Protein AF-A0A6H1ZIW4-F1 (afdb_monomer_lite)

Organism: NCBI:txid1070528

Radius of gyration: 30.33 Å; chains: 1; bounding box: 83×30×106 Å

Secondary structure (DSSP, 8-state):
----------SHHHHHHHHHHHHHHHHHHHHHHHHHHHHHHHHHHHHHHHHHHHSTT--HHHHHHHHHHHHHHHHHTT--HHHHHHHHHHHHHHHHHHHHHHHHHHHHHHHHHHHHHHHHHHHHHHTTTTS-HHHHHHHHHHHHHHHHHHS-GGGGTTS-GGGHHHHHHHHHHT-TT--HHHHHHHHHHTHHHHHHHHHHHHH---S-HHHHSSPPP--

Foldseek 3Di:
DDPPPDPDPPPPVVVVVVVVVVVVVVVVVLVVVLVVLLVVLLVCLVVVLVCVVVHVDDFPVRSVVSNVVSVVVSVVSVNDCVSCVVSVVVNLVSLLLLLCVVLLVLLLVLLVVLLVVLVVVLCVVQDPVGPDPPVSVVSVVVSVVLNVLSPDPCVCVPPQQLCSLVVSLVSLVPRPPDDPVSSVVSCVVCVVSSVQSNCCSPPNDRPCCCVSRPDDPDD

Structure (mmCIF, N/CA/C/O backbone):
data_AF-A0A6H1ZIW4-F1
#
_entry.id   AF-A0A6H1ZIW4-F1
#
loop_
_atom_site.group_PDB
_atom_site.id
_atom_site.type_symbol
_atom_site.label_atom_id
_atom_site.label_alt_id
_atom_site.label_comp_id
_atom_site.label_asym_id
_atom_site.label_entity_id
_atom_site.label_seq_id
_atom_site.pdbx_PDB_ins_code
_atom_site.Cartn_x
_atom_site.Cartn_y
_atom_site.Cartn_z
_atom_site.occupancy
_atom_site.B_iso_or_equiv
_atom_site.auth_seq_id
_atom_site.auth_comp_id
_atom_site.auth_asym_id
_atom_site.auth_atom_id
_atom_site.pdbx_PDB_model_num
ATOM 1 N N . MET A 1 1 ? -47.497 10.291 77.835 1.00 40.03 1 MET A N 1
ATOM 2 C CA . MET A 1 1 ? -47.216 10.286 76.382 1.00 40.03 1 MET A CA 1
ATOM 3 C C . MET A 1 1 ? -45.715 10.140 76.192 1.00 40.03 1 MET A C 1
ATOM 5 O O . MET A 1 1 ? -44.984 11.066 76.505 1.00 40.03 1 MET A O 1
ATOM 9 N N . GLN A 1 2 ? -45.254 8.948 75.812 1.00 41.59 2 GLN A N 1
ATOM 10 C CA . GLN A 1 2 ? -43.831 8.628 75.671 1.00 41.59 2 GLN A CA 1
ATOM 11 C C . GLN A 1 2 ? -43.354 8.891 74.235 1.00 41.59 2 GLN A C 1
ATOM 13 O O . GLN A 1 2 ? -43.975 8.452 73.268 1.00 41.59 2 GLN A O 1
ATOM 18 N N . LEU A 1 3 ? -42.237 9.611 74.133 1.00 47.53 3 LEU A N 1
ATOM 19 C CA . LEU A 1 3 ? -41.465 9.930 72.931 1.00 47.53 3 LEU A CA 1
ATOM 20 C C . LEU A 1 3 ? -40.807 8.668 72.330 1.00 47.53 3 LEU A C 1
ATOM 22 O O . LEU A 1 3 ? -39.606 8.467 72.462 1.00 47.53 3 LEU A O 1
ATOM 26 N N . SER A 1 4 ? -41.574 7.801 71.661 1.00 51.97 4 SER A N 1
ATOM 27 C CA . SER A 1 4 ? -41.057 6.558 71.051 1.00 51.97 4 SER A CA 1
ATOM 28 C C . SER A 1 4 ? -40.713 6.653 69.555 1.00 51.97 4 SER A C 1
ATOM 30 O O . SER A 1 4 ? -4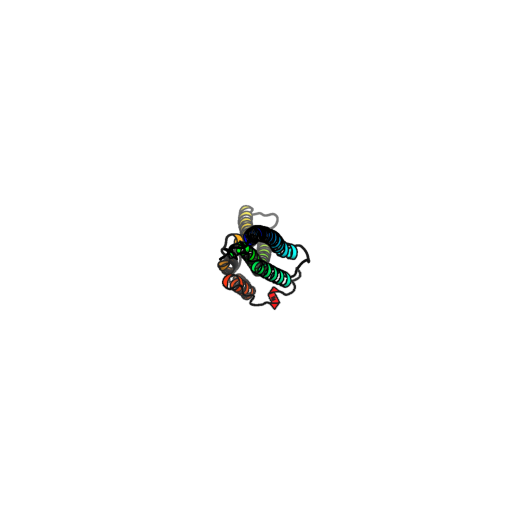0.557 5.627 68.896 1.00 51.97 4 SER A O 1
ATOM 32 N N . ARG A 1 5 ? -40.584 7.855 68.975 1.00 52.72 5 ARG A N 1
ATOM 33 C CA . ARG A 1 5 ? -40.555 8.018 67.505 1.00 52.72 5 ARG A CA 1
ATOM 34 C C . ARG A 1 5 ? -39.216 8.285 66.819 1.00 52.72 5 ARG A C 1
ATOM 36 O O . ARG A 1 5 ? -39.225 8.528 65.622 1.00 52.72 5 ARG A O 1
ATOM 43 N N . PHE A 1 6 ? -38.072 8.139 67.479 1.00 52.66 6 PHE A N 1
ATOM 44 C CA . PHE A 1 6 ? -36.787 8.209 66.768 1.00 52.66 6 PHE A CA 1
ATOM 45 C C . PHE A 1 6 ? -35.847 7.065 67.151 1.00 52.66 6 PHE A C 1
ATOM 47 O O . PHE A 1 6 ? -34.817 7.258 67.789 1.00 52.66 6 PHE A O 1
ATOM 54 N N . LYS A 1 7 ? -36.172 5.853 66.682 1.00 52.16 7 LYS A N 1
ATOM 55 C CA . LYS A 1 7 ? -35.133 4.865 66.366 1.00 52.16 7 LYS A CA 1
ATOM 56 C C . LYS A 1 7 ? -34.415 5.374 65.114 1.00 52.16 7 LYS A C 1
ATOM 58 O O . LYS A 1 7 ? -34.876 5.179 63.997 1.00 52.16 7 LYS A O 1
ATOM 63 N N . HIS A 1 8 ? -33.336 6.118 65.337 1.00 50.69 8 HIS A N 1
ATOM 64 C CA . HIS A 1 8 ? -32.404 6.538 64.299 1.00 50.69 8 HIS A CA 1
ATOM 65 C C . HIS A 1 8 ? -31.937 5.314 63.505 1.00 50.69 8 HIS A C 1
ATOM 67 O O . HIS A 1 8 ? -31.421 4.352 64.080 1.00 50.69 8 HIS A O 1
ATOM 73 N N . ILE A 1 9 ? -32.105 5.373 62.188 1.00 54.38 9 ILE A N 1
ATOM 74 C CA . ILE A 1 9 ? -31.539 4.427 61.235 1.00 54.38 9 ILE A CA 1
ATOM 75 C C . ILE A 1 9 ? -30.018 4.657 61.229 1.00 54.38 9 ILE A C 1
ATOM 77 O O . ILE A 1 9 ? -29.495 5.434 60.443 1.00 54.38 9 ILE A O 1
ATOM 81 N N . LYS A 1 10 ? -29.3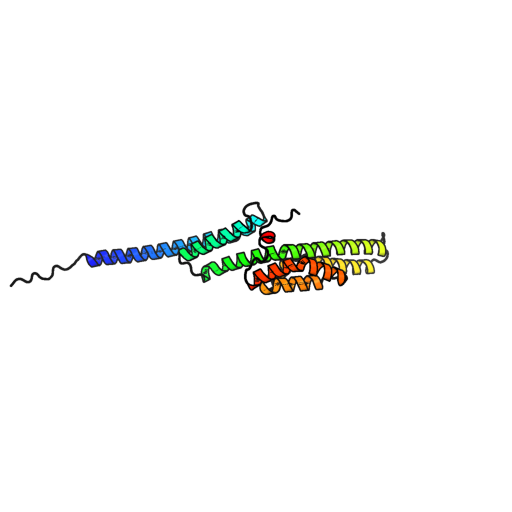04 4.049 62.182 1.00 52.81 10 LYS A N 1
ATOM 82 C CA . LYS A 1 10 ? -27.848 4.199 62.379 1.00 52.81 10 LYS A CA 1
ATOM 83 C C . LYS A 1 10 ? -26.996 3.256 61.510 1.00 52.81 10 LYS A C 1
ATOM 85 O O . LYS A 1 10 ? -25.805 3.134 61.758 1.00 52.81 10 LYS A O 1
ATOM 90 N N . GLY A 1 11 ? -27.597 2.593 60.518 1.00 53.56 11 GLY A N 1
ATOM 91 C CA . GLY A 1 11 ? -26.914 1.656 59.611 1.00 53.56 11 GLY A CA 1
ATOM 92 C C . GLY A 1 11 ? -26.724 2.160 58.177 1.00 53.56 11 GLY A C 1
ATOM 93 O O . GLY A 1 11 ? -25.818 1.699 57.499 1.00 53.56 11 GLY A O 1
ATOM 94 N N . LEU A 1 12 ? -27.512 3.145 57.726 1.00 54.56 12 LEU A N 1
ATOM 95 C CA . LEU A 1 12 ? -27.480 3.590 56.325 1.00 54.56 12 LEU A CA 1
ATOM 96 C C . LEU A 1 12 ? -26.206 4.362 55.952 1.00 54.56 12 LEU A C 1
ATOM 98 O O . LEU A 1 12 ? -25.807 4.317 54.800 1.00 54.56 12 LEU A O 1
ATOM 102 N N . GLY A 1 13 ? -25.564 5.056 56.899 1.00 59.50 13 GLY A N 1
ATOM 103 C CA . GLY A 1 13 ? -24.364 5.857 56.612 1.00 59.50 13 GLY A CA 1
ATOM 104 C C . GLY A 1 13 ? -23.128 5.008 56.316 1.00 59.50 13 GLY A C 1
ATOM 105 O O . GLY A 1 13 ? -22.432 5.265 55.348 1.00 59.50 13 GLY A O 1
ATOM 106 N N . PHE A 1 14 ? -22.900 3.946 57.094 1.00 60.00 14 PHE A N 1
ATOM 107 C CA . PHE A 1 14 ? -21.731 3.076 56.918 1.00 60.00 14 PHE A CA 1
ATOM 108 C C . PHE A 1 14 ? -21.877 2.156 55.697 1.00 60.00 14 PHE A C 1
ATOM 110 O O . PHE A 1 14 ? -20.909 1.890 54.993 1.00 60.00 14 PHE A O 1
ATOM 117 N N . GLU A 1 15 ? -23.099 1.689 55.417 1.00 66.94 15 GLU A N 1
ATOM 118 C CA . GLU A 1 15 ? -23.394 0.940 54.192 1.00 66.94 15 GLU A CA 1
ATOM 119 C C . GLU A 1 15 ? -23.314 1.834 52.946 1.00 66.94 15 GLU A C 1
ATOM 121 O O . GLU A 1 15 ? -22.822 1.374 51.920 1.00 66.94 15 GLU A O 1
ATOM 126 N N . ALA A 1 16 ? -23.726 3.106 53.032 1.00 74.25 16 ALA A N 1
ATOM 127 C CA . ALA A 1 16 ? -23.571 4.071 51.943 1.00 74.25 16 ALA A CA 1
ATOM 128 C C . ALA A 1 16 ? -22.102 4.449 51.698 1.00 74.25 16 ALA A C 1
ATOM 130 O O . ALA A 1 16 ? -21.672 4.432 50.552 1.00 74.25 16 ALA A O 1
ATOM 131 N N . GLU A 1 17 ? -21.315 4.706 52.747 1.00 71.31 17 GLU A N 1
ATOM 132 C CA . GLU A 1 17 ? -19.873 4.982 52.628 1.00 71.31 17 GLU A CA 1
ATOM 133 C C . GLU A 1 17 ? -19.110 3.777 52.051 1.00 71.31 17 GLU A C 1
ATOM 135 O O . GLU A 1 17 ? -18.257 3.929 51.175 1.00 71.31 17 GLU A O 1
ATOM 140 N N . LEU A 1 18 ? -19.447 2.554 52.481 1.00 80.19 18 LEU A N 1
ATOM 141 C CA . LEU A 1 18 ? -18.877 1.335 51.901 1.00 80.19 18 LEU A CA 1
ATOM 142 C C . LEU A 1 18 ? -19.289 1.168 50.434 1.00 80.19 18 LEU A C 1
ATOM 144 O O . LEU A 1 18 ? -18.486 0.727 49.613 1.00 80.19 18 LEU A O 1
ATOM 148 N N . TRP A 1 19 ? -20.532 1.511 50.101 1.00 81.06 19 TRP A N 1
ATOM 149 C CA . TRP A 1 19 ? -21.038 1.461 48.737 1.00 81.06 19 TRP A CA 1
ATOM 150 C C . TRP A 1 19 ? -20.335 2.474 47.827 1.00 81.06 19 TRP A C 1
ATOM 152 O O . TRP A 1 19 ? -19.895 2.093 46.746 1.00 81.06 19 TRP A O 1
ATOM 162 N N . GLU A 1 20 ? -20.154 3.718 48.274 1.00 82.06 20 GLU A N 1
ATOM 163 C CA . GLU A 1 20 ? -19.388 4.747 47.558 1.00 82.06 20 GLU A CA 1
ATOM 164 C C . GLU A 1 20 ? -17.934 4.310 47.346 1.00 82.06 20 GLU A C 1
ATOM 166 O O . GLU A 1 20 ? -17.460 4.296 46.211 1.00 82.06 20 GLU A O 1
ATOM 171 N N . SER A 1 21 ? -17.258 3.824 48.392 1.00 85.62 21 SER A N 1
ATOM 172 C CA . SER A 1 21 ? -15.887 3.306 48.279 1.00 85.62 21 SER A CA 1
ATOM 173 C C . SER A 1 21 ? -15.784 2.141 47.286 1.00 85.62 21 SER A C 1
ATOM 175 O O . SER A 1 21 ? -14.845 2.072 46.492 1.00 85.62 21 SER A O 1
ATOM 177 N N . LYS A 1 22 ? -16.773 1.239 47.270 1.00 86.62 22 LYS A N 1
ATOM 178 C CA . LYS A 1 22 ? -16.827 0.131 46.305 1.00 86.62 22 LYS A CA 1
ATOM 179 C C . LYS A 1 22 ? -17.093 0.606 44.880 1.00 86.62 22 LYS A C 1
ATOM 181 O O . LYS A 1 22 ? -16.572 0.004 43.942 1.00 86.62 22 LYS A O 1
ATOM 186 N N . GLN A 1 23 ? -17.884 1.661 44.702 1.00 86.62 23 GLN A N 1
ATOM 187 C CA . GLN A 1 23 ? -18.103 2.275 43.395 1.00 86.62 23 GLN A CA 1
ATOM 188 C C . GLN A 1 23 ? -16.833 2.948 42.866 1.00 86.62 23 GLN A C 1
ATOM 190 O O . GLN A 1 23 ? -16.516 2.778 41.688 1.00 86.62 23 GLN A O 1
ATOM 195 N N . GLU A 1 24 ? -16.089 3.653 43.719 1.00 89.94 24 GLU A N 1
ATOM 196 C CA . GLU A 1 24 ? -14.802 4.259 43.359 1.00 89.94 24 GLU A CA 1
ATOM 197 C C . GLU A 1 24 ? -13.763 3.197 42.977 1.00 89.94 24 GLU A C 1
ATOM 199 O O . GLU A 1 24 ? -13.172 3.277 41.898 1.00 89.94 24 GLU A O 1
ATOM 204 N N . GLU A 1 25 ? -13.607 2.152 43.796 1.00 87.56 25 GLU A N 1
ATOM 205 C CA . GLU A 1 25 ? -12.697 1.031 43.520 1.00 87.56 25 GLU A CA 1
ATOM 206 C C . GLU A 1 25 ? -13.055 0.333 42.194 1.00 87.56 25 GLU A C 1
ATOM 208 O O . GLU A 1 25 ? -12.189 0.058 41.360 1.00 87.56 25 GLU A O 1
ATOM 213 N N . ALA A 1 26 ? -14.348 0.097 41.945 1.00 87.56 26 ALA A N 1
ATOM 214 C CA . ALA A 1 26 ? -14.814 -0.476 40.686 1.00 87.56 26 ALA A CA 1
ATOM 215 C C . ALA A 1 26 ? -14.529 0.444 39.485 1.00 87.56 26 ALA A C 1
ATOM 217 O O . ALA A 1 26 ? -14.128 -0.038 38.423 1.00 87.56 26 ALA A O 1
ATOM 218 N N . ALA A 1 27 ? -14.704 1.761 39.633 1.00 85.94 27 ALA A N 1
ATOM 219 C CA . ALA A 1 27 ? -14.407 2.730 38.581 1.00 85.94 27 ALA A CA 1
ATOM 220 C C . ALA A 1 27 ? -12.906 2.775 38.247 1.00 85.94 27 ALA A C 1
ATOM 222 O O . ALA A 1 27 ? -12.530 2.843 37.067 1.00 85.94 27 ALA A O 1
ATOM 223 N N . GLU A 1 28 ? -12.044 2.677 39.260 1.00 90.25 28 GLU A N 1
ATOM 224 C CA . GLU A 1 28 ? -10.597 2.603 39.074 1.00 90.25 28 GLU A CA 1
ATOM 225 C C . GLU A 1 28 ? -10.193 1.313 38.343 1.00 90.25 28 GLU A C 1
ATOM 227 O O . GLU A 1 28 ? -9.492 1.370 37.328 1.00 90.25 28 GLU A O 1
ATOM 232 N N . LEU A 1 29 ? -10.714 0.159 38.771 1.00 87.19 29 LEU A N 1
ATOM 233 C CA . LEU A 1 29 ? -10.458 -1.133 38.122 1.00 87.19 29 LEU A CA 1
ATOM 234 C C . LEU A 1 29 ? -10.918 -1.157 36.659 1.00 87.19 29 LEU A C 1
ATOM 236 O O . LEU A 1 29 ? -10.201 -1.661 35.788 1.00 87.19 29 LEU A O 1
ATOM 240 N N . ILE A 1 30 ? -12.084 -0.578 36.355 1.00 83.69 30 ILE A N 1
ATOM 241 C CA . ILE A 1 30 ? -12.571 -0.428 34.975 1.00 83.69 30 ILE A CA 1
ATOM 242 C C . ILE A 1 30 ? -11.585 0.409 34.153 1.00 83.69 30 ILE A C 1
ATOM 244 O O . ILE A 1 30 ? -11.261 0.051 33.018 1.00 83.69 30 ILE A O 1
ATOM 248 N N . THR A 1 31 ? -11.070 1.499 34.721 1.00 86.44 31 THR A N 1
ATOM 249 C CA . THR A 1 31 ? -10.110 2.386 34.050 1.00 86.44 31 THR A CA 1
ATOM 250 C C . THR A 1 31 ? -8.790 1.670 33.757 1.00 86.44 31 THR A C 1
ATOM 252 O O . THR A 1 31 ? -8.303 1.710 32.624 1.00 86.44 31 THR A O 1
ATOM 255 N N . GLN A 1 32 ? -8.244 0.944 34.734 1.00 85.38 32 GLN A N 1
ATOM 256 C CA . GLN A 1 32 ? -7.020 0.154 34.564 1.00 85.38 32 GLN A CA 1
ATOM 257 C C . GLN A 1 32 ? -7.202 -0.958 33.517 1.00 85.38 32 GLN A C 1
ATOM 259 O O . GLN A 1 32 ? -6.352 -1.147 32.643 1.00 85.38 32 GLN A O 1
ATOM 264 N N . THR A 1 33 ? -8.347 -1.646 33.539 1.00 82.94 33 THR A N 1
ATOM 265 C CA . THR A 1 33 ? -8.665 -2.715 32.578 1.00 82.94 33 THR A CA 1
ATOM 266 C C . THR A 1 33 ? -8.781 -2.173 31.151 1.00 82.94 33 THR A C 1
ATOM 268 O O . THR A 1 33 ? -8.230 -2.764 30.221 1.00 82.94 33 THR A O 1
ATOM 271 N N . ARG A 1 34 ? -9.426 -1.012 30.961 1.00 83.19 34 ARG A N 1
ATOM 272 C CA . ARG A 1 34 ? -9.488 -0.319 29.659 1.00 83.19 34 ARG A CA 1
ATOM 273 C C . ARG A 1 34 ? -8.099 0.028 29.131 1.00 83.19 34 ARG A C 1
ATOM 275 O O . ARG A 1 34 ? -7.822 -0.196 27.951 1.00 83.19 34 ARG A O 1
ATOM 282 N N . ALA A 1 35 ? -7.222 0.540 29.994 1.00 79.62 35 ALA A N 1
ATOM 283 C CA . ALA A 1 35 ? -5.855 0.889 29.618 1.00 79.62 35 ALA A CA 1
ATOM 284 C C . ALA A 1 35 ? -5.055 -0.344 29.160 1.00 79.62 35 ALA A C 1
ATOM 286 O O . ALA A 1 35 ? -4.403 -0.303 28.114 1.00 79.62 35 ALA A O 1
ATOM 287 N N . LEU A 1 36 ? -5.156 -1.462 29.887 1.00 81.56 36 LEU A N 1
ATOM 288 C CA . LEU A 1 36 ? -4.513 -2.724 29.506 1.00 81.56 36 LEU A CA 1
ATOM 289 C C . LEU A 1 36 ? -5.054 -3.266 28.181 1.00 81.56 36 LEU A C 1
ATOM 291 O O . LEU A 1 36 ? -4.269 -3.616 27.296 1.00 81.56 36 LEU A O 1
ATOM 295 N N . LEU A 1 37 ? -6.380 -3.283 28.012 1.00 79.62 37 LEU A N 1
ATOM 296 C CA . LEU A 1 37 ? -7.014 -3.754 26.783 1.00 79.62 37 LEU A CA 1
ATOM 297 C C . LEU A 1 37 ? -6.548 -2.934 25.576 1.00 79.62 37 LEU A C 1
ATOM 299 O O . LEU A 1 37 ? -6.217 -3.513 24.544 1.00 79.62 37 LEU A O 1
ATOM 303 N N . LYS A 1 38 ? -6.435 -1.607 25.711 1.00 77.75 38 LYS A N 1
ATOM 304 C CA . LYS A 1 38 ? -5.908 -0.713 24.669 1.00 77.75 38 LYS A CA 1
ATOM 305 C C . LYS A 1 38 ? -4.468 -1.056 24.280 1.00 77.75 38 LYS A C 1
ATOM 307 O O . LYS A 1 38 ? -4.158 -1.127 23.091 1.00 77.75 38 LYS A O 1
ATOM 312 N N . ILE A 1 39 ? -3.590 -1.283 25.259 1.00 79.00 39 ILE A N 1
ATOM 313 C CA . ILE A 1 39 ? -2.180 -1.626 25.010 1.00 79.00 39 ILE A CA 1
ATOM 314 C C . ILE A 1 39 ? -2.073 -2.963 24.271 1.00 79.00 39 ILE A C 1
ATOM 316 O O . ILE A 1 39 ? -1.399 -3.037 23.241 1.00 79.00 39 ILE A O 1
ATOM 320 N N . LEU A 1 40 ? -2.760 -3.995 24.768 1.00 77.44 40 LEU A N 1
ATOM 321 C CA . LEU A 1 40 ? -2.740 -5.338 24.183 1.00 77.44 40 LEU A CA 1
ATOM 322 C C . LEU A 1 40 ? -3.320 -5.337 22.768 1.00 77.44 40 LEU A C 1
ATOM 324 O O . LEU A 1 40 ? -2.686 -5.832 21.838 1.00 77.44 40 LEU A O 1
ATOM 328 N N . SER A 1 41 ? -4.466 -4.685 22.587 1.00 77.56 41 SER A N 1
ATOM 329 C CA . SER A 1 41 ? -5.118 -4.520 21.287 1.00 77.56 41 SER A CA 1
ATOM 330 C C . SER A 1 41 ? -4.204 -3.799 20.294 1.00 77.56 41 SER A C 1
ATOM 332 O O . SER A 1 41 ? -4.023 -4.243 19.162 1.00 77.56 41 SER A O 1
ATOM 334 N N . GLY A 1 42 ? -3.562 -2.708 20.721 1.00 74.06 42 GLY A N 1
ATOM 335 C CA . GLY A 1 42 ? -2.609 -1.973 19.892 1.00 74.06 42 GLY A CA 1
ATOM 336 C C . GLY A 1 42 ? -1.379 -2.800 19.521 1.00 74.06 42 GLY A C 1
ATOM 337 O O . GLY A 1 42 ? -0.856 -2.659 18.417 1.00 74.06 42 GLY A O 1
ATOM 338 N N . ALA A 1 43 ? -0.891 -3.656 20.420 1.00 75.06 43 ALA A N 1
ATOM 339 C CA . ALA A 1 43 ? 0.199 -4.577 20.119 1.00 75.06 43 ALA A CA 1
ATOM 340 C C . ALA A 1 43 ? -0.230 -5.624 19.080 1.00 75.06 43 ALA A C 1
ATOM 342 O O . ALA A 1 43 ? 0.440 -5.742 18.055 1.00 75.06 43 ALA A O 1
ATOM 343 N N . MET A 1 44 ? -1.369 -6.294 19.293 1.00 75.00 44 MET A N 1
ATOM 344 C CA . MET A 1 44 ? -1.888 -7.332 18.394 1.00 75.00 44 MET A CA 1
ATOM 345 C C . MET A 1 44 ? -2.176 -6.795 16.989 1.00 75.00 44 MET A C 1
ATOM 347 O O . MET A 1 44 ? -1.765 -7.407 16.007 1.00 75.00 44 MET A O 1
ATOM 351 N N . LEU A 1 45 ? -2.811 -5.625 16.866 1.00 71.75 45 LEU A N 1
ATOM 352 C CA . LEU A 1 45 ? -3.134 -5.060 15.549 1.00 71.75 45 LEU A CA 1
ATOM 353 C C . LEU A 1 45 ? -1.915 -4.498 14.812 1.00 71.75 45 LEU A C 1
ATOM 355 O O . LEU A 1 45 ? -1.911 -4.465 13.586 1.00 71.75 45 LEU A O 1
ATOM 359 N N . ARG A 1 46 ? -0.858 -4.082 15.522 1.00 70.81 46 ARG A N 1
ATOM 360 C CA . ARG A 1 46 ? 0.406 -3.679 14.877 1.00 70.81 46 ARG A CA 1
ATOM 361 C C . ARG A 1 46 ? 1.256 -4.873 14.461 1.00 70.81 46 ARG A C 1
ATOM 363 O O . ARG A 1 46 ? 1.999 -4.770 13.484 1.00 70.81 46 ARG A O 1
ATOM 370 N N . SER A 1 47 ? 1.189 -5.978 15.202 1.00 70.06 47 SER A N 1
ATOM 371 C CA . SER A 1 47 ? 1.951 -7.184 14.888 1.00 70.06 47 SER A CA 1
ATOM 372 C C . SER A 1 47 ? 1.277 -8.021 13.805 1.00 70.06 47 SER A C 1
ATOM 374 O O . SER A 1 47 ? 1.977 -8.464 12.901 1.00 70.06 47 SER A O 1
ATOM 376 N N . ALA A 1 48 ? -0.048 -8.193 13.829 1.00 68.00 48 ALA A N 1
ATOM 377 C CA . ALA A 1 48 ? -0.759 -9.120 12.942 1.00 68.00 48 ALA A CA 1
ATOM 378 C C . ALA A 1 48 ? -0.488 -8.901 11.435 1.00 68.00 48 ALA A C 1
ATOM 380 O O . ALA A 1 48 ? -0.111 -9.864 10.767 1.00 68.00 48 ALA A O 1
ATOM 381 N N . PRO A 1 49 ? -0.535 -7.671 10.890 1.00 63.69 49 PRO A N 1
ATOM 382 C CA . PRO A 1 49 ? -0.291 -7.454 9.462 1.00 63.69 49 PRO A CA 1
ATOM 383 C C . PRO A 1 49 ? 1.179 -7.634 9.075 1.00 63.69 49 PRO A C 1
ATOM 385 O O . PRO A 1 49 ? 1.501 -8.101 7.986 1.00 63.69 49 PRO A O 1
ATOM 388 N N . ARG A 1 50 ? 2.104 -7.300 9.986 1.00 67.00 50 ARG A N 1
ATOM 389 C CA . ARG A 1 50 ? 3.542 -7.538 9.781 1.00 67.00 50 ARG A CA 1
ATOM 390 C C . ARG A 1 50 ? 3.872 -9.026 9.850 1.00 67.00 50 ARG A C 1
ATOM 392 O O . ARG A 1 50 ? 4.717 -9.493 9.094 1.00 67.00 50 ARG A O 1
ATOM 399 N N . MET A 1 51 ? 3.193 -9.760 10.730 1.00 59.94 51 MET A N 1
ATOM 400 C CA . MET A 1 51 ? 3.341 -11.203 10.869 1.00 59.94 51 MET A CA 1
ATOM 401 C C . MET A 1 51 ? 2.796 -11.929 9.645 1.00 59.94 51 MET A C 1
ATOM 403 O O . MET A 1 51 ? 3.507 -12.786 9.151 1.00 59.94 51 MET A O 1
ATOM 407 N N . GLY A 1 52 ? 1.639 -11.542 9.095 1.00 59.38 52 GLY A N 1
ATOM 408 C CA . GLY A 1 52 ? 1.117 -12.136 7.856 1.00 59.38 52 GLY A CA 1
ATOM 409 C C . GLY A 1 52 ? 2.002 -11.903 6.623 1.00 59.38 52 GLY A C 1
ATOM 410 O O . GLY A 1 52 ? 2.063 -12.759 5.751 1.00 59.38 52 GLY A O 1
ATOM 411 N N . ARG A 1 53 ? 2.746 -10.786 6.571 1.00 64.19 53 ARG A N 1
ATOM 412 C CA . ARG A 1 53 ? 3.712 -10.503 5.489 1.00 64.19 53 ARG A CA 1
ATOM 413 C C . ARG A 1 53 ? 5.058 -11.227 5.637 1.00 64.19 53 ARG A C 1
ATOM 415 O O . ARG A 1 53 ? 5.757 -11.398 4.647 1.00 64.19 53 ARG A O 1
ATOM 422 N N . MET A 1 54 ? 5.464 -11.603 6.855 1.00 55.66 54 MET A N 1
ATOM 423 C CA . MET A 1 54 ? 6.764 -12.254 7.115 1.00 55.66 54 MET A CA 1
ATOM 424 C C . MET A 1 54 ? 6.661 -13.748 7.452 1.00 55.66 54 MET A C 1
ATOM 426 O O . MET A 1 54 ? 7.656 -14.460 7.348 1.00 55.66 54 MET A O 1
ATOM 430 N N . MET A 1 55 ? 5.497 -14.232 7.883 1.00 47.56 55 MET A N 1
ATOM 431 C CA . MET A 1 55 ? 5.244 -15.618 8.277 1.00 47.56 55 MET A CA 1
ATOM 432 C C . MET A 1 55 ? 3.814 -16.032 7.899 1.00 47.56 55 MET A C 1
ATOM 434 O O . MET A 1 55 ? 2.905 -15.209 7.851 1.00 47.56 55 MET A O 1
ATOM 438 N N . ALA A 1 56 ? 3.599 -17.332 7.691 1.00 58.34 56 ALA A N 1
ATOM 439 C CA . ALA A 1 56 ? 2.308 -17.954 7.377 1.00 58.34 56 ALA A CA 1
ATOM 440 C C . ALA A 1 56 ? 1.321 -17.954 8.572 1.00 58.34 56 ALA A C 1
ATOM 442 O O . ALA A 1 56 ? 0.850 -19.006 8.991 1.00 58.34 56 ALA A O 1
ATOM 443 N N . GLY A 1 57 ? 1.091 -16.793 9.190 1.00 64.44 57 GLY A N 1
ATOM 444 C CA . GLY A 1 57 ? 0.347 -16.672 10.445 1.00 64.44 57 GLY A CA 1
ATOM 445 C C . GLY A 1 57 ? -1.135 -16.352 10.275 1.00 64.44 57 GLY A C 1
ATOM 446 O O . GLY A 1 57 ? -1.957 -17.009 10.897 1.00 64.44 57 GLY A O 1
ATOM 447 N N . PHE A 1 58 ? -1.465 -15.346 9.460 1.00 73.88 58 PHE A N 1
ATOM 448 C CA . PHE A 1 58 ? -2.847 -14.900 9.258 1.00 73.88 58 PHE A CA 1
ATOM 449 C C . PHE A 1 58 ? -3.071 -14.431 7.829 1.00 73.88 58 PHE A C 1
ATOM 451 O O . PHE A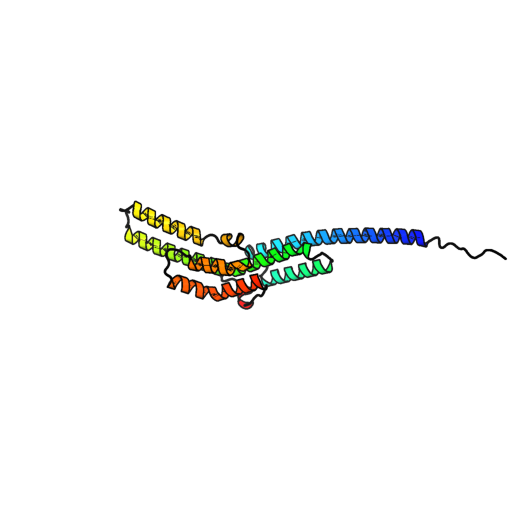 1 58 ? -2.321 -13.575 7.340 1.00 73.88 58 PHE A O 1
ATOM 458 N N . ASP A 1 59 ? -4.131 -14.924 7.195 1.00 80.69 59 ASP A N 1
ATOM 459 C CA . ASP A 1 59 ? -4.572 -14.396 5.908 1.00 80.69 59 ASP A CA 1
ATOM 460 C C . ASP A 1 59 ? -5.202 -12.991 6.061 1.00 80.69 59 ASP A C 1
ATOM 462 O O . ASP A 1 59 ? -5.512 -12.517 7.160 1.00 80.69 59 ASP A O 1
ATOM 466 N N . ARG A 1 60 ? -5.377 -12.267 4.946 1.00 84.88 60 ARG A N 1
ATOM 467 C CA . ARG A 1 60 ? -5.918 -10.891 4.963 1.00 84.88 60 ARG A CA 1
ATOM 468 C C . ARG A 1 60 ? -7.335 -10.818 5.545 1.00 84.88 60 ARG A C 1
ATOM 470 O O . ARG A 1 60 ? -7.718 -9.785 6.097 1.00 84.88 60 ARG A O 1
ATOM 477 N N . ARG A 1 61 ? -8.131 -11.882 5.404 1.00 87.56 61 ARG A N 1
ATOM 478 C CA . ARG A 1 61 ? -9.503 -11.942 5.917 1.00 87.56 61 ARG A CA 1
ATOM 479 C C . ARG A 1 61 ? -9.490 -12.106 7.431 1.00 87.56 61 ARG A C 1
ATOM 481 O O . ARG A 1 61 ? -10.214 -11.386 8.112 1.00 87.56 61 ARG A O 1
ATOM 488 N N . GLU A 1 62 ? -8.646 -12.987 7.950 1.00 84.44 62 GLU A N 1
ATOM 489 C CA . GLU A 1 62 ? -8.439 -13.189 9.382 1.00 84.44 62 GLU A CA 1
ATOM 490 C C . GLU A 1 62 ? -7.913 -11.919 10.054 1.00 84.44 62 GLU A C 1
ATOM 492 O O . GLU A 1 62 ? -8.400 -11.541 11.117 1.00 84.44 62 GLU A O 1
ATOM 497 N N . GLN A 1 63 ? -6.988 -11.198 9.413 1.00 82.56 63 GLN A N 1
ATOM 498 C CA . GLN A 1 63 ? -6.487 -9.918 9.929 1.00 82.56 63 GLN A CA 1
ATOM 499 C C . GLN A 1 63 ? -7.597 -8.864 10.052 1.00 82.56 63 GLN A C 1
ATOM 501 O O . GLN A 1 63 ? -7.676 -8.158 11.060 1.00 82.56 63 GLN A O 1
ATOM 506 N N . LEU A 1 64 ? -8.470 -8.761 9.045 1.00 85.00 64 LEU A N 1
ATOM 507 C CA . LEU A 1 64 ? -9.613 -7.848 9.070 1.00 85.00 64 LEU A CA 1
ATOM 508 C C . LEU A 1 64 ? -10.672 -8.254 10.098 1.00 85.00 64 LEU A C 1
ATOM 510 O O . LEU A 1 64 ? -11.226 -7.384 10.770 1.00 85.00 64 LEU A O 1
ATOM 514 N N . ALA A 1 65 ? -10.938 -9.554 10.231 1.00 86.88 65 ALA A N 1
ATOM 515 C CA . ALA A 1 65 ? -11.846 -10.078 11.243 1.00 86.88 65 ALA A CA 1
ATOM 516 C C . ALA A 1 65 ? -11.322 -9.772 12.653 1.00 86.88 65 ALA A C 1
ATOM 518 O O . ALA A 1 65 ? -12.030 -9.161 13.448 1.00 86.88 65 ALA A O 1
ATOM 519 N N . LEU A 1 66 ? -10.045 -10.063 12.919 1.00 84.31 66 LEU A N 1
ATOM 520 C CA . LEU A 1 66 ? -9.395 -9.755 14.192 1.00 84.31 66 LEU A CA 1
ATOM 521 C C . LEU A 1 66 ? -9.446 -8.255 14.513 1.00 84.31 66 LEU A C 1
ATOM 523 O O . LEU A 1 66 ? -9.716 -7.872 15.649 1.00 84.31 66 LEU A O 1
ATOM 527 N N . ALA A 1 67 ? -9.215 -7.393 13.520 1.00 84.56 67 ALA A N 1
ATOM 528 C CA . ALA A 1 67 ? -9.353 -5.950 13.687 1.00 84.56 67 ALA A CA 1
ATOM 529 C C . ALA A 1 67 ? -10.767 -5.536 14.119 1.00 84.56 67 ALA A C 1
ATOM 531 O O . ALA A 1 67 ? -10.910 -4.729 15.040 1.00 84.56 67 ALA A O 1
ATOM 532 N N . ALA A 1 68 ? -11.797 -6.095 13.481 1.00 87.44 68 ALA A N 1
ATOM 533 C CA . ALA A 1 68 ? -13.191 -5.818 13.812 1.00 87.44 68 ALA A CA 1
ATOM 534 C C . ALA A 1 68 ? -13.580 -6.351 15.203 1.00 87.44 68 ALA A C 1
ATOM 536 O O . ALA A 1 68 ? -14.279 -5.662 15.953 1.00 87.44 68 ALA A O 1
ATOM 537 N N . ASP A 1 69 ? -13.095 -7.536 15.575 1.00 86.19 69 ASP A N 1
ATOM 538 C CA . ASP A 1 69 ? -13.334 -8.140 16.890 1.00 86.19 69 ASP A CA 1
ATOM 539 C C . ASP A 1 69 ? -12.697 -7.305 18.005 1.00 86.19 69 ASP A C 1
ATOM 541 O O . ASP A 1 69 ? -13.335 -7.007 19.018 1.00 86.19 69 ASP A O 1
ATOM 545 N N . VAL A 1 70 ? -11.460 -6.850 17.795 1.00 85.94 70 VAL A N 1
ATOM 546 C CA . VAL A 1 70 ? -10.754 -5.964 18.727 1.00 85.94 70 VAL A CA 1
ATOM 547 C C . VAL A 1 70 ? -11.468 -4.617 18.863 1.00 85.94 70 VAL A C 1
ATOM 549 O O . VAL A 1 70 ? -11.660 -4.132 19.979 1.00 85.94 70 VAL A O 1
ATOM 552 N N . GLU A 1 71 ? -11.901 -4.013 17.754 1.00 86.88 71 GLU A N 1
ATOM 553 C CA . GLU A 1 71 ? -12.672 -2.764 17.772 1.00 86.88 71 GLU A CA 1
ATOM 554 C C . GLU A 1 71 ? -13.992 -2.932 18.544 1.00 86.88 71 GLU A C 1
ATOM 556 O O . GLU A 1 71 ? -14.341 -2.100 19.388 1.00 86.88 71 GLU A O 1
ATOM 561 N N . THR A 1 72 ? -14.687 -4.051 18.327 1.00 88.56 72 THR A N 1
ATOM 562 C CA . THR A 1 72 ? -15.923 -4.401 19.038 1.00 88.56 72 THR A CA 1
ATOM 563 C C . THR A 1 72 ? -15.677 -4.570 20.537 1.00 88.56 72 THR A C 1
ATOM 565 O O . THR A 1 72 ? -16.432 -4.020 21.343 1.00 88.56 72 THR A O 1
ATOM 568 N N . ALA A 1 73 ? -14.603 -5.261 20.926 1.00 84.50 73 ALA A N 1
ATOM 569 C CA . ALA A 1 73 ? -14.231 -5.455 22.325 1.00 84.50 73 ALA A CA 1
ATOM 570 C C . ALA A 1 73 ? -13.880 -4.130 23.024 1.00 84.50 73 ALA A C 1
ATOM 572 O O . ALA A 1 73 ? -14.349 -3.872 24.133 1.00 84.50 73 ALA A O 1
ATOM 573 N N . LEU A 1 74 ? -13.115 -3.250 22.368 1.00 86.00 74 LEU A N 1
ATOM 574 C CA . LEU A 1 74 ? -12.773 -1.923 22.895 1.00 86.00 74 LEU A CA 1
ATOM 575 C C . LEU A 1 74 ? -14.019 -1.046 23.069 1.00 86.00 74 LEU A C 1
ATOM 577 O O . LEU A 1 74 ? -14.181 -0.389 24.101 1.00 86.00 74 LEU A O 1
ATOM 581 N N . LYS A 1 75 ? -14.933 -1.079 22.094 1.00 88.38 75 LYS A N 1
ATOM 582 C CA . LYS A 1 75 ? -16.214 -0.373 22.173 1.00 88.38 75 LYS A CA 1
ATOM 583 C C . LYS A 1 75 ? -17.080 -0.905 23.316 1.00 88.38 75 LYS A C 1
ATOM 585 O O . LYS A 1 75 ? -17.616 -0.106 24.081 1.00 88.38 75 LYS A O 1
ATOM 590 N N . ALA A 1 76 ? -17.187 -2.226 23.467 1.00 86.94 76 ALA A N 1
ATOM 591 C CA . ALA A 1 76 ? -17.931 -2.859 24.558 1.00 86.94 76 ALA A CA 1
ATOM 592 C C . ALA A 1 76 ? -17.333 -2.532 25.935 1.00 86.94 76 ALA A C 1
ATOM 594 O O . ALA A 1 76 ? -18.067 -2.337 26.901 1.00 86.94 76 ALA A O 1
ATOM 595 N N . ALA A 1 77 ? -16.008 -2.387 26.015 1.00 85.06 77 ALA A N 1
ATOM 596 C CA . ALA A 1 77 ? -15.320 -1.942 27.221 1.00 85.06 77 ALA A CA 1
ATOM 597 C C . ALA A 1 77 ? -15.536 -0.449 27.533 1.00 85.06 77 ALA A C 1
ATOM 599 O O . ALA A 1 77 ? -15.140 0.006 28.604 1.00 85.06 77 ALA A O 1
ATOM 600 N N . GLY A 1 78 ? -16.167 0.330 26.647 1.00 87.81 78 GLY A N 1
ATOM 601 C CA . GLY A 1 78 ? -16.402 1.764 26.826 1.00 87.81 78 GLY A CA 1
ATOM 602 C C . GLY A 1 78 ? -15.177 2.633 26.541 1.00 87.81 78 GLY A C 1
ATOM 603 O O . GLY A 1 78 ? -15.086 3.745 27.057 1.00 87.81 78 GLY A O 1
ATOM 604 N N . VAL A 1 79 ? -14.222 2.134 25.751 1.00 85.50 79 VAL A N 1
ATOM 605 C CA . VAL A 1 79 ? -13.085 2.933 25.281 1.00 85.50 79 VAL A CA 1
ATOM 606 C C . VAL A 1 79 ? -13.583 3.914 24.204 1.00 85.50 79 VAL A C 1
ATOM 608 O O . VAL A 1 79 ? -14.251 3.484 23.260 1.00 85.50 79 VAL A O 1
ATOM 611 N N . PRO A 1 80 ? -13.291 5.224 24.302 1.00 87.38 80 PRO A N 1
ATOM 612 C CA . PRO A 1 80 ? -13.671 6.202 23.284 1.00 87.38 80 PRO A CA 1
ATOM 613 C C . PRO A 1 80 ? -13.011 5.928 21.927 1.00 87.38 80 PRO A C 1
ATOM 615 O O . PRO A 1 80 ? -11.852 5.525 21.855 1.00 87.38 80 PRO A O 1
ATOM 618 N N . GLN A 1 81 ? -13.709 6.236 20.831 1.00 86.94 81 GLN A N 1
ATOM 619 C CA . GLN A 1 81 ? -13.175 6.056 19.472 1.00 86.94 81 GLN A CA 1
ATOM 620 C C . GLN A 1 81 ? -11.888 6.845 19.210 1.00 86.94 81 GLN A C 1
ATOM 622 O O . GLN A 1 81 ? -11.003 6.360 18.510 1.00 86.94 81 GLN A O 1
ATOM 627 N N . SER A 1 82 ? -11.738 8.025 19.812 1.00 88.38 82 SER A N 1
ATOM 628 C CA . SER A 1 82 ? -10.508 8.823 19.730 1.00 88.38 82 SER A CA 1
ATOM 629 C C . SER A 1 82 ? -9.272 8.077 20.242 1.00 88.38 82 SER A C 1
ATOM 631 O O . SER A 1 82 ? -8.157 8.383 19.827 1.00 88.38 82 SER A O 1
ATOM 633 N N . GLU A 1 83 ? -9.450 7.080 21.111 1.00 81.94 83 GLU A N 1
ATOM 634 C CA . GLU A 1 83 ? -8.353 6.323 21.702 1.00 81.94 83 GLU A CA 1
ATOM 635 C C . GLU A 1 83 ? -7.896 5.126 20.867 1.00 81.94 83 GLU A C 1
ATOM 637 O O . GLU A 1 83 ? -6.747 4.707 21.012 1.00 81.94 83 GLU A O 1
ATOM 642 N N . TYR A 1 84 ? -8.754 4.592 19.992 1.00 83.06 84 TYR A N 1
ATOM 643 C CA . TYR A 1 84 ? -8.414 3.478 19.096 1.00 83.06 84 TYR A CA 1
ATOM 644 C C . TYR A 1 84 ? -8.467 3.840 17.605 1.00 83.06 84 TYR A C 1
ATOM 646 O O . TYR A 1 84 ? -8.066 3.034 16.768 1.00 83.06 84 TYR A O 1
ATOM 654 N N . GLY A 1 85 ? -8.868 5.064 17.248 1.00 83.88 85 GLY A N 1
ATOM 655 C CA . GLY A 1 85 ? -8.901 5.538 15.860 1.00 83.88 85 GLY A CA 1
ATOM 656 C C . GLY A 1 85 ? -7.545 5.432 15.155 1.00 83.88 85 GLY A C 1
ATOM 657 O O . GLY A 1 85 ? -7.481 4.995 14.010 1.00 83.88 85 GLY A O 1
ATOM 658 N N . GLY A 1 86 ? -6.443 5.693 15.870 1.00 84.25 86 GLY A N 1
ATOM 659 C CA . GLY A 1 86 ? -5.092 5.523 15.322 1.00 84.25 86 GLY A CA 1
ATOM 660 C C . GLY A 1 86 ? -4.747 4.074 14.950 1.00 84.25 86 GLY A C 1
ATOM 661 O O . GLY A 1 86 ? -3.953 3.844 14.042 1.00 84.25 86 GLY A O 1
ATOM 662 N N . MET A 1 87 ? -5.360 3.083 15.610 1.00 81.75 87 MET A N 1
ATOM 663 C CA . MET A 1 87 ? -5.183 1.670 15.254 1.00 81.75 87 MET A CA 1
ATOM 664 C C . MET A 1 87 ? -5.912 1.344 13.953 1.00 81.75 87 MET A C 1
ATOM 666 O O . MET A 1 87 ? -5.353 0.678 13.082 1.00 81.75 87 MET A O 1
ATOM 670 N N . ARG A 1 88 ? -7.131 1.871 13.799 1.00 83.56 88 ARG A N 1
ATOM 671 C CA . ARG A 1 88 ? -7.897 1.754 12.558 1.00 83.56 88 ARG A CA 1
ATOM 672 C C . ARG A 1 88 ? -7.154 2.391 11.387 1.00 83.56 88 ARG A C 1
ATOM 674 O O . ARG A 1 88 ? -7.055 1.781 10.328 1.00 83.56 88 ARG A O 1
ATOM 681 N N . ASP A 1 89 ? -6.577 3.571 11.598 1.00 87.62 89 ASP A N 1
ATOM 682 C CA . ASP A 1 89 ? -5.781 4.253 10.581 1.00 87.62 89 ASP A CA 1
ATOM 683 C C . ASP A 1 89 ? -4.561 3.443 10.137 1.00 87.62 89 ASP A C 1
ATOM 685 O O . ASP A 1 89 ? -4.234 3.446 8.950 1.00 87.62 89 ASP A O 1
ATOM 689 N N . GLU A 1 90 ? -3.888 2.746 11.052 1.00 84.69 90 GLU A N 1
ATOM 690 C CA . GLU A 1 90 ? -2.745 1.902 10.699 1.00 84.69 90 GLU A CA 1
ATOM 691 C C . GLU A 1 90 ? -3.183 0.689 9.864 1.00 84.69 90 GLU A C 1
ATOM 693 O O . GLU A 1 90 ? -2.569 0.405 8.836 1.00 84.69 90 GLU A O 1
ATOM 698 N N . ILE A 1 91 ? -4.285 0.026 10.232 1.00 85.00 91 ILE A N 1
ATOM 699 C CA . ILE A 1 91 ? -4.861 -1.077 9.444 1.00 85.00 91 ILE A CA 1
ATOM 700 C C . ILE A 1 91 ? -5.277 -0.590 8.055 1.00 85.00 91 ILE A C 1
ATOM 702 O O . ILE A 1 91 ? -4.911 -1.197 7.050 1.00 85.00 91 ILE A O 1
ATOM 706 N N . ASP A 1 92 ? -5.979 0.543 7.979 1.00 89.94 92 ASP A N 1
ATOM 707 C CA . ASP A 1 92 ? -6.399 1.128 6.707 1.00 89.94 92 ASP A CA 1
ATOM 708 C C . ASP A 1 92 ? -5.188 1.470 5.822 1.00 89.94 92 ASP A C 1
ATOM 710 O O . ASP A 1 92 ? -5.236 1.270 4.607 1.00 89.94 92 ASP A O 1
ATOM 714 N N . ARG A 1 93 ? -4.088 1.961 6.415 1.00 89.44 93 ARG A N 1
ATOM 715 C CA . ARG A 1 93 ? -2.824 2.217 5.703 1.00 89.44 93 ARG A CA 1
ATOM 716 C C . ARG A 1 93 ? -2.198 0.924 5.184 1.00 89.44 93 ARG A C 1
ATOM 718 O O . ARG A 1 93 ? -1.673 0.921 4.074 1.00 89.44 93 ARG A O 1
ATOM 725 N N . LEU A 1 94 ? -2.223 -0.148 5.966 1.00 86.94 94 LEU A N 1
ATOM 726 C CA . LEU A 1 94 ? -1.651 -1.433 5.570 1.00 86.94 94 LEU A CA 1
ATOM 727 C C . LEU A 1 94 ? -2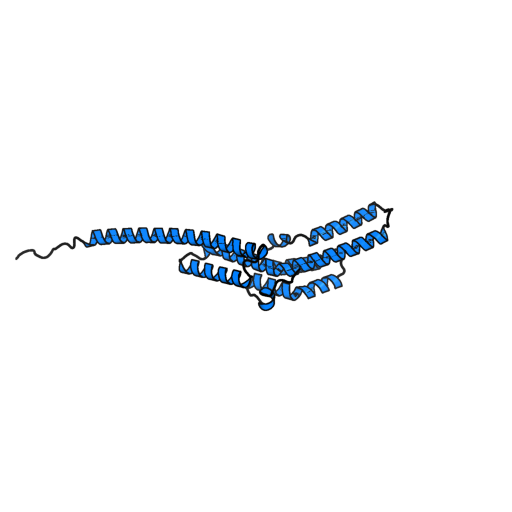.430 -2.066 4.419 1.00 86.94 94 LEU A C 1
ATOM 729 O O . LEU A 1 94 ? -1.810 -2.478 3.445 1.00 86.94 94 LEU A O 1
ATOM 733 N N . ILE A 1 95 ? -3.760 -2.026 4.468 1.00 90.88 95 ILE A N 1
ATOM 734 C CA . ILE A 1 95 ? -4.612 -2.508 3.373 1.00 90.88 95 ILE A CA 1
ATOM 735 C C . ILE A 1 95 ? -4.408 -1.666 2.113 1.00 90.88 95 ILE A C 1
ATOM 737 O O . ILE A 1 95 ? -4.257 -2.214 1.024 1.00 90.88 95 ILE A O 1
ATOM 741 N N . ALA A 1 96 ? -4.327 -0.338 2.248 1.00 93.75 96 ALA A N 1
ATOM 742 C CA . ALA A 1 96 ? -3.993 0.531 1.121 1.00 93.75 96 ALA A CA 1
ATOM 743 C C . ALA A 1 96 ? -2.626 0.169 0.516 1.00 93.75 96 ALA A C 1
ATOM 745 O O . ALA A 1 96 ? -2.452 0.217 -0.699 1.00 93.75 96 ALA A O 1
ATOM 746 N N . TRP A 1 97 ? -1.655 -0.215 1.349 1.00 91.25 97 TRP A N 1
ATOM 747 C CA . TRP A 1 97 ? -0.348 -0.668 0.882 1.00 91.25 97 TRP A CA 1
ATOM 748 C C . TRP A 1 97 ? -0.436 -1.993 0.120 1.00 91.25 97 TRP A C 1
ATOM 750 O O . TRP A 1 97 ? 0.128 -2.090 -0.965 1.00 91.25 97 TRP A O 1
ATOM 760 N N . ASP A 1 98 ? -1.185 -2.971 0.633 1.00 90.38 98 ASP A N 1
ATOM 761 C CA . ASP A 1 98 ? -1.398 -4.258 -0.048 1.00 90.38 98 ASP A CA 1
ATOM 762 C C . ASP A 1 98 ? -2.110 -4.072 -1.398 1.00 90.38 98 ASP A C 1
ATOM 764 O O . ASP A 1 98 ? -1.786 -4.740 -2.375 1.00 90.38 98 ASP A O 1
ATOM 768 N N . LEU A 1 99 ? -3.041 -3.117 -1.489 1.00 93.44 99 LEU A N 1
ATOM 769 C CA . LEU A 1 99 ? -3.716 -2.759 -2.742 1.00 93.44 99 LEU A CA 1
ATOM 770 C C . LEU A 1 99 ? -2.804 -2.005 -3.724 1.00 93.44 99 LEU A C 1
ATOM 772 O O . LEU A 1 99 ? -2.968 -2.129 -4.938 1.00 93.44 99 LEU A O 1
ATOM 776 N N . ALA A 1 100 ? -1.841 -1.229 -3.223 1.00 94.19 100 ALA A N 1
ATOM 777 C CA . ALA A 1 100 ? -0.864 -0.520 -4.048 1.00 94.19 100 ALA A CA 1
ATOM 778 C C . ALA A 1 100 ? 0.257 -1.438 -4.566 1.00 94.19 100 ALA A C 1
ATOM 780 O O . ALA A 1 100 ? 0.833 -1.177 -5.625 1.00 94.19 100 ALA A O 1
ATOM 781 N N . GLU A 1 101 ? 0.571 -2.512 -3.841 1.00 91.19 101 GLU A N 1
ATOM 782 C CA . GLU A 1 101 ? 1.714 -3.383 -4.113 1.00 91.19 101 GLU A CA 1
ATOM 783 C C . GLU A 1 101 ? 1.711 -4.039 -5.511 1.00 91.19 101 GLU A C 1
ATOM 785 O O . GLU A 1 101 ? 2.757 -4.039 -6.165 1.00 91.19 101 GLU A O 1
ATOM 790 N N . PRO A 1 102 ? 0.596 -4.575 -6.048 1.00 92.38 102 PRO A N 1
ATOM 791 C CA . PRO A 1 102 ? 0.581 -5.112 -7.410 1.00 92.38 102 PRO A CA 1
ATOM 792 C C . PRO A 1 102 ? 0.990 -4.070 -8.457 1.00 92.38 102 PRO A C 1
ATOM 794 O O . PRO A 1 102 ? 1.746 -4.378 -9.380 1.00 92.38 102 PRO A O 1
ATOM 797 N N . VAL A 1 103 ? 0.552 -2.820 -8.274 1.00 94.19 103 VAL A N 1
ATOM 798 C CA . VAL A 1 103 ? 0.861 -1.712 -9.184 1.00 94.19 103 VAL A CA 1
ATOM 799 C C . VAL A 1 103 ? 2.334 -1.327 -9.076 1.00 94.19 103 VAL A C 1
ATOM 801 O O . VAL A 1 103 ? 3.005 -1.193 -10.100 1.00 94.19 103 VAL A O 1
ATOM 804 N N . THR A 1 104 ? 2.869 -1.192 -7.857 1.00 92.69 104 THR A N 1
ATOM 805 C CA . THR A 1 104 ? 4.294 -0.875 -7.661 1.00 92.69 104 THR A CA 1
ATOM 806 C C . THR A 1 104 ? 5.189 -1.989 -8.203 1.00 92.69 104 THR A C 1
ATOM 808 O O . THR A 1 104 ? 6.135 -1.695 -8.932 1.00 92.69 104 THR A O 1
ATOM 811 N N . ARG A 1 105 ? 4.848 -3.266 -7.975 1.00 91.06 105 ARG A N 1
ATOM 812 C CA . ARG A 1 105 ? 5.553 -4.415 -8.570 1.00 91.06 105 ARG A CA 1
ATOM 813 C C . ARG A 1 105 ? 5.514 -4.386 -10.096 1.00 91.06 105 ARG A C 1
ATOM 815 O O . ARG A 1 105 ? 6.548 -4.605 -10.730 1.00 91.06 105 ARG A O 1
ATOM 822 N N . ALA A 1 106 ? 4.361 -4.089 -10.697 1.00 93.25 106 ALA A N 1
ATOM 823 C CA . ALA A 1 106 ? 4.226 -3.991 -12.149 1.00 93.25 106 ALA A CA 1
ATOM 824 C C . ALA A 1 106 ? 5.096 -2.865 -12.732 1.00 93.25 106 ALA A C 1
ATOM 826 O O . ALA A 1 106 ? 5.805 -3.090 -13.714 1.00 93.25 106 ALA A O 1
ATOM 827 N N . ILE A 1 107 ? 5.108 -1.690 -12.092 1.00 92.31 107 ILE A N 1
ATOM 828 C CA . ILE A 1 107 ? 5.986 -0.564 -12.441 1.00 92.31 107 ILE A CA 1
ATOM 829 C C . ILE A 1 107 ? 7.454 -0.990 -12.359 1.00 92.31 107 ILE A C 1
ATOM 831 O O . ILE A 1 107 ? 8.191 -0.845 -13.335 1.00 92.31 107 ILE A O 1
ATOM 835 N N . THR A 1 108 ? 7.886 -1.561 -11.232 1.00 91.38 108 THR A N 1
ATOM 836 C CA . THR A 1 108 ? 9.277 -1.990 -11.040 1.00 91.38 108 THR A CA 1
ATOM 837 C C . THR A 1 108 ? 9.685 -3.039 -12.075 1.00 91.38 108 THR A C 1
ATOM 839 O O . THR A 1 108 ? 10.762 -2.930 -12.663 1.00 91.38 108 THR A O 1
ATOM 842 N N . LYS A 1 109 ? 8.832 -4.035 -12.350 1.00 92.06 109 LYS A N 1
ATOM 843 C CA . LYS A 1 109 ? 9.088 -5.065 -13.369 1.00 92.06 109 LYS A CA 1
ATOM 844 C C . LYS A 1 109 ? 9.226 -4.450 -14.760 1.00 92.06 109 LYS A C 1
ATOM 846 O O . LYS A 1 109 ? 10.176 -4.769 -15.473 1.00 92.06 109 LYS A O 1
ATOM 851 N N . PHE A 1 110 ? 8.311 -3.556 -15.126 1.00 92.81 110 PHE A N 1
ATOM 852 C CA . PHE A 1 110 ? 8.323 -2.868 -16.413 1.00 92.81 110 PHE A CA 1
ATOM 853 C C . PHE A 1 110 ? 9.585 -2.017 -16.595 1.00 92.81 110 PHE A C 1
ATOM 855 O O . PHE A 1 110 ? 10.255 -2.106 -17.624 1.00 92.81 110 PHE A O 1
ATOM 862 N N . VAL A 1 111 ? 9.974 -1.254 -15.571 1.00 91.19 111 VAL A N 1
ATOM 863 C CA . VAL A 1 111 ? 11.186 -0.431 -15.628 1.00 91.19 111 VAL A CA 1
ATOM 864 C C . VAL A 1 111 ? 12.453 -1.278 -15.682 1.00 91.19 111 VAL A C 1
ATOM 866 O O . VAL A 1 111 ? 13.347 -0.968 -16.468 1.00 91.19 111 VAL A O 1
ATOM 869 N N . ARG A 1 112 ? 12.535 -2.369 -14.911 1.00 90.75 112 ARG A N 1
ATOM 870 C CA . ARG A 1 112 ? 13.675 -3.297 -14.981 1.00 90.75 112 ARG A CA 1
ATOM 871 C C . ARG A 1 112 ? 13.828 -3.887 -16.381 1.00 90.75 112 ARG A C 1
ATOM 873 O O . ARG A 1 112 ? 14.927 -3.829 -16.925 1.00 90.75 112 ARG A O 1
ATOM 880 N N . ALA A 1 113 ? 12.730 -4.357 -16.978 1.00 92.25 113 ALA A N 1
ATOM 881 C CA . ALA A 1 113 ? 12.730 -4.891 -18.338 1.00 92.25 113 ALA A CA 1
ATOM 882 C C . ALA A 1 113 ? 13.230 -3.852 -19.353 1.00 92.25 113 ALA A C 1
ATOM 884 O O . ALA A 1 113 ? 14.142 -4.137 -20.131 1.00 92.25 113 ALA A O 1
ATOM 885 N N . ARG A 1 114 ? 12.733 -2.609 -19.282 1.00 91.44 114 ARG A N 1
ATOM 886 C CA . ARG A 1 114 ? 13.218 -1.541 -20.166 1.00 91.44 114 ARG A CA 1
ATOM 887 C C . ARG A 1 114 ? 14.685 -1.190 -19.909 1.00 91.44 114 ARG A C 1
ATOM 889 O O . ARG A 1 114 ? 15.444 -0.952 -20.844 1.00 91.44 114 ARG A O 1
ATOM 896 N N . GLY A 1 115 ? 15.108 -1.180 -18.649 1.00 91.00 115 GLY A N 1
ATOM 897 C CA . GLY A 1 115 ? 16.500 -0.959 -18.272 1.00 91.00 115 GLY A CA 1
ATOM 898 C C . GLY A 1 115 ? 17.444 -2.044 -18.803 1.00 91.00 115 GLY A C 1
ATOM 899 O O . GLY A 1 115 ? 18.596 -1.740 -19.113 1.00 91.00 115 GLY A O 1
ATOM 900 N N . ASP A 1 116 ? 16.982 -3.293 -18.917 1.00 91.69 116 ASP A N 1
ATOM 901 C CA . ASP A 1 116 ? 17.729 -4.389 -19.547 1.00 91.69 116 ASP A CA 1
ATOM 902 C C . ASP A 1 116 ? 17.821 -4.213 -21.071 1.00 91.69 116 ASP A C 1
ATOM 904 O O . ASP A 1 116 ? 18.892 -4.417 -21.645 1.00 91.69 116 ASP A O 1
ATOM 908 N N . GLU A 1 117 ? 16.738 -3.796 -21.732 1.00 92.19 117 GLU A N 1
ATOM 909 C CA . GLU A 1 117 ? 16.731 -3.492 -23.171 1.00 92.19 117 GLU A CA 1
ATOM 910 C C . GLU A 1 117 ? 17.700 -2.362 -23.516 1.00 92.19 117 GLU A C 1
ATOM 912 O O . GLU A 1 117 ? 18.584 -2.544 -24.349 1.00 92.19 117 GLU A O 1
ATOM 917 N N . VAL A 1 118 ? 17.617 -1.234 -22.808 1.00 90.81 118 VAL A N 1
ATOM 918 C CA . VAL A 1 118 ? 18.511 -0.088 -23.028 1.00 90.81 118 VAL A CA 1
ATOM 919 C C . VAL A 1 118 ? 19.971 -0.462 -22.740 1.00 90.81 118 VAL A C 1
ATOM 921 O O . VAL A 1 118 ? 20.882 0.002 -23.422 1.00 90.81 118 VAL A O 1
ATOM 924 N N . ARG A 1 119 ? 20.236 -1.352 -21.770 1.00 90.25 119 ARG A N 1
ATOM 925 C CA . ARG A 1 119 ? 21.589 -1.898 -21.560 1.00 90.25 119 ARG A CA 1
ATOM 926 C C . ARG A 1 119 ? 22.077 -2.701 -22.767 1.00 90.25 119 ARG A C 1
ATOM 928 O O . ARG A 1 119 ? 23.221 -2.511 -23.174 1.00 90.25 119 ARG A O 1
ATOM 935 N N . LYS A 1 120 ? 21.234 -3.553 -23.359 1.00 92.81 120 LYS A N 1
ATOM 936 C CA . LYS A 1 120 ? 21.572 -4.300 -24.585 1.00 92.81 120 LYS A CA 1
ATOM 937 C C . LYS A 1 120 ? 21.814 -3.358 -25.769 1.00 92.81 120 LYS A C 1
ATOM 939 O O . LYS A 1 120 ? 22.815 -3.520 -26.462 1.00 92.81 120 LYS A O 1
ATOM 944 N N . GLU A 1 121 ? 20.955 -2.354 -25.952 1.00 92.69 121 GLU A N 1
ATOM 945 C CA . GLU A 1 121 ? 21.104 -1.305 -26.973 1.00 92.69 121 GLU A CA 1
ATOM 946 C C . GLU A 1 121 ? 22.440 -0.556 -26.803 1.00 92.69 121 GLU A C 1
ATOM 948 O O . GLU A 1 121 ? 23.184 -0.377 -27.766 1.00 92.69 121 GLU A O 1
ATOM 953 N N . ASN A 1 122 ? 22.806 -0.191 -25.569 1.00 91.62 122 ASN A N 1
ATOM 954 C CA . ASN A 1 122 ? 24.078 0.473 -25.276 1.00 91.62 122 ASN A CA 1
ATOM 955 C C . ASN A 1 122 ? 25.292 -0.415 -25.581 1.00 91.62 122 ASN A C 1
ATOM 957 O O . ASN A 1 122 ? 26.269 0.072 -26.145 1.00 91.62 122 ASN A O 1
ATOM 961 N N . VAL A 1 123 ? 25.244 -1.712 -25.260 1.00 91.56 123 VAL A N 1
ATOM 962 C CA . VAL A 1 123 ? 26.330 -2.646 -25.612 1.00 91.56 123 VAL A CA 1
ATOM 963 C C . VAL A 1 123 ? 26.509 -2.730 -27.131 1.00 91.56 123 VAL A C 1
ATOM 965 O O . VAL A 1 123 ? 27.639 -2.697 -27.612 1.00 91.56 123 VAL A O 1
ATOM 968 N N . GLN A 1 124 ? 25.413 -2.780 -27.894 1.00 93.12 124 GLN A N 1
ATOM 969 C CA . GLN A 1 124 ? 25.467 -2.775 -29.360 1.00 93.12 124 GLN A CA 1
ATOM 970 C C . GLN A 1 124 ? 26.000 -1.448 -29.918 1.00 93.12 124 GLN A C 1
ATOM 972 O O . GLN A 1 124 ? 26.797 -1.451 -30.853 1.00 93.12 124 GLN A O 1
ATOM 977 N N . LYS A 1 125 ? 25.587 -0.318 -29.331 1.00 93.12 125 LYS A N 1
ATOM 978 C CA . LYS A 1 125 ? 25.960 1.032 -29.772 1.00 93.12 125 LYS A CA 1
ATOM 979 C C . LYS A 1 125 ? 27.424 1.377 -29.491 1.00 93.12 125 LYS A C 1
ATOM 981 O O . LYS A 1 125 ? 28.080 1.966 -30.343 1.00 93.12 125 LYS A O 1
ATOM 986 N N . PHE A 1 126 ? 27.922 1.055 -28.299 1.00 93.31 126 PHE A N 1
ATOM 987 C CA . PHE A 1 126 ? 29.252 1.477 -27.840 1.00 93.31 126 PHE A CA 1
ATOM 988 C C . PHE A 1 126 ? 30.328 0.389 -27.984 1.00 93.31 126 PHE A C 1
ATOM 990 O O . PHE A 1 126 ? 31.519 0.709 -27.972 1.00 93.31 126 PHE A O 1
ATOM 997 N N . GLY A 1 127 ? 29.922 -0.872 -28.171 1.00 90.75 127 GLY A N 1
ATOM 998 C CA . GLY A 1 127 ? 30.813 -2.013 -28.366 1.00 90.75 127 GLY A CA 1
ATOM 999 C C . GLY A 1 127 ? 31.596 -2.425 -27.115 1.00 90.75 127 GLY A C 1
ATOM 1000 O O . GLY A 1 127 ? 31.437 -1.876 -26.025 1.00 90.75 127 GLY A O 1
ATOM 1001 N N . SER A 1 128 ? 32.465 -3.424 -27.288 1.00 87.50 128 SER A N 1
ATOM 1002 C CA . SER A 1 128 ? 33.456 -3.843 -26.294 1.00 87.50 128 SER A CA 1
ATOM 1003 C C . SER A 1 128 ? 34.780 -4.142 -27.012 1.00 87.50 128 SER A C 1
ATOM 1005 O O . SER A 1 128 ? 34.809 -5.067 -27.827 1.00 87.50 128 SER A O 1
ATOM 1007 N N . PRO A 1 129 ? 35.863 -3.372 -26.779 1.00 86.88 129 PRO A N 1
ATOM 1008 C CA . PRO A 1 129 ? 35.997 -2.288 -25.797 1.00 86.88 129 PRO A CA 1
ATOM 1009 C C . PRO A 1 129 ? 35.255 -0.993 -26.187 1.00 86.88 129 PRO A C 1
ATOM 1011 O O . PRO A 1 129 ? 35.142 -0.664 -27.368 1.00 86.88 129 PRO A O 1
ATOM 1014 N N . ILE A 1 130 ? 34.780 -0.251 -25.178 1.00 92.69 130 ILE A N 1
ATOM 1015 C CA . ILE A 1 130 ? 34.053 1.024 -25.334 1.00 92.69 130 ILE A CA 1
ATOM 1016 C C . ILE A 1 130 ? 35.006 2.096 -25.876 1.00 92.69 130 ILE A C 1
ATOM 1018 O O . ILE A 1 130 ? 35.993 2.432 -25.222 1.00 92.69 130 ILE A O 1
ATOM 1022 N N . ARG A 1 131 ? 34.703 2.646 -27.058 1.00 90.12 131 ARG A N 1
ATOM 1023 C CA . ARG A 1 131 ? 35.512 3.706 -27.698 1.00 90.12 131 ARG A CA 1
ATOM 1024 C C . ARG A 1 131 ? 35.065 5.124 -27.336 1.00 90.12 131 ARG A C 1
ATOM 1026 O O . ARG A 1 131 ? 35.894 6.023 -27.297 1.00 90.12 131 ARG A O 1
ATOM 1033 N N . ASP A 1 132 ? 33.774 5.306 -27.067 1.00 93.25 132 ASP A N 1
ATOM 1034 C CA . ASP A 1 132 ? 33.172 6.577 -26.653 1.00 93.25 132 ASP A CA 1
ATOM 1035 C C . ASP A 1 132 ? 32.756 6.493 -25.179 1.00 93.25 132 ASP A C 1
ATOM 1037 O O . ASP A 1 132 ? 31.653 6.062 -24.829 1.00 93.25 132 ASP A O 1
ATOM 1041 N N . THR A 1 133 ? 33.691 6.845 -24.300 1.00 92.00 133 THR A N 1
ATOM 1042 C CA . THR A 1 133 ? 33.505 6.771 -22.848 1.00 92.00 133 THR A CA 1
ATOM 1043 C C . THR A 1 133 ? 32.532 7.830 -22.333 1.00 92.00 133 THR A C 1
ATOM 1045 O O . THR A 1 133 ? 31.761 7.546 -21.414 1.00 92.00 133 THR A O 1
ATOM 1048 N N . GLU A 1 134 ? 32.520 9.026 -22.927 1.00 93.81 134 GLU A N 1
ATOM 1049 C CA . GLU A 1 134 ? 31.632 10.122 -22.527 1.00 93.81 134 GLU A CA 1
ATOM 1050 C C . GLU A 1 134 ? 30.178 9.835 -22.907 1.00 93.81 134 GLU A C 1
ATOM 1052 O O . GLU A 1 134 ? 29.284 9.949 -22.059 1.00 93.81 134 GLU A O 1
ATOM 1057 N N . GLY A 1 135 ? 29.935 9.392 -24.145 1.00 92.00 135 GLY A N 1
ATOM 1058 C CA . GLY A 1 135 ? 28.607 9.000 -24.605 1.00 92.00 135 GLY A CA 1
ATOM 1059 C C . GLY A 1 135 ? 28.042 7.832 -23.799 1.00 92.00 135 GLY A C 1
ATOM 1060 O O . GLY A 1 135 ? 26.884 7.877 -23.370 1.00 92.00 135 GLY A O 1
ATOM 1061 N N . PHE A 1 136 ? 28.872 6.827 -23.499 1.00 91.00 136 PHE A N 1
ATOM 1062 C CA . PHE A 1 136 ? 28.476 5.712 -22.639 1.00 91.00 136 PHE A CA 1
ATOM 1063 C C . PHE A 1 136 ? 28.138 6.176 -21.214 1.00 91.00 136 PHE A C 1
ATOM 1065 O O . PHE A 1 136 ? 27.105 5.788 -20.665 1.00 91.00 136 PHE A O 1
ATOM 1072 N N . ALA A 1 137 ? 28.960 7.045 -20.613 1.00 91.38 137 ALA A N 1
ATOM 1073 C CA . ALA A 1 137 ? 28.710 7.574 -19.274 1.00 91.38 137 ALA A CA 1
ATOM 1074 C C . ALA A 1 137 ? 27.404 8.385 -19.202 1.00 91.38 137 ALA A C 1
ATOM 1076 O O . ALA A 1 137 ? 26.667 8.284 -18.216 1.00 91.38 137 ALA A O 1
ATOM 1077 N N . ALA A 1 138 ? 27.084 9.163 -20.240 1.00 92.06 138 ALA A N 1
ATOM 1078 C CA . ALA A 1 138 ? 25.834 9.914 -20.320 1.00 92.06 138 ALA A CA 1
ATOM 1079 C C . ALA A 1 138 ? 24.604 8.989 -20.363 1.00 92.06 138 ALA A C 1
ATOM 1081 O O . ALA A 1 138 ? 23.657 9.197 -19.599 1.00 92.06 138 ALA A O 1
ATOM 1082 N N . GLU A 1 139 ? 24.624 7.942 -21.194 1.00 90.44 139 GLU A N 1
ATOM 1083 C CA . GLU A 1 139 ? 23.539 6.951 -21.265 1.00 90.44 139 GLU A CA 1
ATOM 1084 C C . GLU A 1 139 ? 23.422 6.124 -19.976 1.00 90.44 139 GLU A C 1
ATOM 1086 O O . GLU A 1 139 ? 22.323 5.889 -19.469 1.00 90.44 139 GLU A O 1
ATOM 1091 N N . HIS A 1 140 ? 24.551 5.764 -19.365 1.00 88.88 140 HIS A N 1
ATOM 1092 C CA . HIS A 1 140 ? 24.568 5.069 -18.081 1.00 88.88 140 HIS A CA 1
ATOM 1093 C C . HIS A 1 140 ? 23.936 5.907 -16.955 1.00 88.88 140 HIS A C 1
ATOM 1095 O O . HIS A 1 140 ? 23.177 5.384 -16.137 1.00 88.88 140 HIS A O 1
ATOM 1101 N N . ARG A 1 141 ? 24.168 7.228 -16.926 1.00 90.06 141 ARG A N 1
ATOM 1102 C CA . ARG A 1 141 ? 23.492 8.131 -15.973 1.00 90.06 141 ARG A CA 1
ATOM 1103 C C . ARG A 1 141 ? 21.978 8.178 -16.196 1.00 90.06 141 ARG A C 1
ATOM 1105 O O . ARG A 1 141 ? 21.232 8.238 -15.220 1.00 90.06 141 ARG A O 1
ATOM 1112 N N . LYS A 1 142 ? 21.505 8.143 -17.450 1.00 87.06 142 LYS A N 1
ATOM 1113 C CA . LYS A 1 142 ? 20.060 8.071 -17.751 1.00 87.06 142 LYS A CA 1
ATOM 1114 C C . LYS A 1 142 ? 19.453 6.767 -17.224 1.00 87.06 142 LYS A C 1
ATOM 1116 O O . LYS A 1 142 ? 18.406 6.806 -16.583 1.00 87.06 142 LYS A O 1
ATOM 1121 N N . LEU A 1 143 ? 20.145 5.643 -17.416 1.00 86.25 143 LEU A N 1
ATOM 1122 C CA . LEU A 1 143 ? 19.761 4.337 -16.870 1.00 86.25 143 LEU A CA 1
ATOM 1123 C C . LEU A 1 143 ? 19.710 4.318 -15.336 1.00 86.25 143 LEU A C 1
ATOM 1125 O O . LEU A 1 143 ? 18.762 3.791 -14.756 1.00 86.25 143 LEU A O 1
ATOM 1129 N N . GLN A 1 144 ? 20.694 4.917 -14.661 1.00 85.00 144 GLN A N 1
ATOM 1130 C CA . GLN A 1 144 ? 20.679 5.027 -13.200 1.00 85.00 144 GLN A CA 1
ATOM 1131 C C . GLN A 1 144 ? 19.480 5.839 -12.702 1.00 85.00 144 GLN A C 1
ATOM 1133 O O . GLN A 1 144 ? 18.811 5.417 -11.762 1.00 85.00 144 GLN A O 1
ATOM 1138 N N . LYS A 1 145 ? 19.165 6.967 -13.354 1.00 82.19 145 LYS A N 1
ATOM 1139 C CA . LYS A 1 145 ? 17.977 7.771 -13.024 1.00 82.19 145 LYS A CA 1
ATOM 1140 C C . LYS A 1 145 ? 16.678 6.985 -13.214 1.00 82.19 145 LYS A C 1
ATOM 1142 O O . LYS A 1 145 ? 15.813 7.047 -12.346 1.00 82.19 145 LYS A O 1
ATOM 1147 N N . LEU A 1 146 ? 16.566 6.219 -14.303 1.00 78.50 146 LEU A N 1
ATOM 1148 C CA . LEU A 1 146 ? 15.432 5.325 -14.555 1.00 78.50 146 LEU A CA 1
ATOM 1149 C C . LEU A 1 146 ? 15.259 4.315 -13.405 1.00 78.50 146 LEU A C 1
ATOM 1151 O O . LEU A 1 146 ? 14.179 4.223 -12.824 1.00 78.50 146 LEU A O 1
ATOM 1155 N N . ASN A 1 147 ? 16.329 3.619 -13.017 1.00 76.25 147 ASN A N 1
ATOM 1156 C CA . ASN A 1 147 ? 16.271 2.628 -11.940 1.00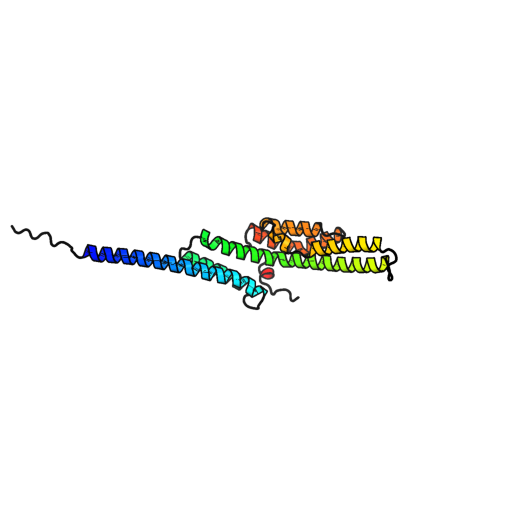 76.25 147 ASN A CA 1
ATOM 1157 C C . ASN A 1 147 ? 15.930 3.253 -10.580 1.00 76.25 147 ASN A C 1
ATOM 1159 O O . ASN A 1 147 ? 15.114 2.703 -9.847 1.00 76.25 147 ASN A O 1
ATOM 1163 N N . LEU A 1 148 ? 16.505 4.413 -10.250 1.00 74.38 148 LEU A N 1
ATOM 1164 C CA . LEU A 1 148 ? 16.198 5.121 -9.003 1.00 74.38 148 LEU A CA 1
ATOM 1165 C C . LEU A 1 148 ? 14.727 5.544 -8.938 1.00 74.38 148 LEU A C 1
ATOM 1167 O O . LEU A 1 148 ? 14.105 5.394 -7.892 1.00 74.38 148 LEU A O 1
ATOM 1171 N N . SER A 1 149 ? 14.154 5.998 -10.058 1.00 69.50 149 SER A N 1
ATOM 1172 C CA . SER A 1 149 ? 12.739 6.382 -10.101 1.00 69.50 149 SER A CA 1
ATOM 1173 C C . SER A 1 149 ? 11.789 5.204 -9.853 1.00 69.50 149 SER A C 1
ATOM 1175 O O . SER A 1 149 ? 10.770 5.381 -9.205 1.00 69.50 149 SER A O 1
ATOM 1177 N N . ALA A 1 150 ? 12.143 3.991 -10.281 1.00 65.12 150 ALA A N 1
ATOM 1178 C CA . ALA A 1 150 ? 11.247 2.832 -10.238 1.00 65.12 150 ALA A CA 1
ATOM 1179 C C . ALA A 1 150 ? 11.325 1.968 -8.976 1.00 65.12 150 ALA A C 1
ATOM 1181 O O . ALA A 1 150 ? 10.578 0.993 -8.852 1.00 65.12 150 ALA A O 1
ATOM 1182 N N . THR A 1 151 ? 12.273 2.264 -8.085 1.00 59.47 151 THR A N 1
ATOM 1183 C CA . THR A 1 151 ? 12.629 1.363 -6.979 1.00 59.47 151 THR A CA 1
ATOM 1184 C C . THR A 1 151 ? 12.159 1.869 -5.624 1.00 59.47 151 THR A C 1
ATOM 1186 O O . THR A 1 151 ? 12.347 1.157 -4.645 1.00 59.47 151 THR A O 1
ATOM 1189 N N . ASP A 1 152 ? 11.536 3.049 -5.534 1.00 69.75 152 ASP A N 1
ATOM 1190 C CA . ASP A 1 152 ? 11.127 3.572 -4.234 1.00 69.75 152 ASP A CA 1
ATOM 1191 C C . ASP A 1 152 ? 9.615 3.467 -3.982 1.00 69.75 152 ASP A C 1
ATOM 1193 O O . ASP A 1 152 ? 8.883 4.439 -4.180 1.00 69.75 152 ASP A O 1
ATOM 1197 N N . PRO A 1 153 ? 9.100 2.319 -3.500 1.00 64.69 153 PRO A N 1
ATOM 1198 C CA . PRO A 1 153 ? 7.724 2.233 -3.021 1.00 64.69 153 PRO A CA 1
ATOM 1199 C C . PRO A 1 153 ? 7.477 3.170 -1.825 1.00 64.69 153 PRO A C 1
ATOM 1201 O O . PRO A 1 153 ? 6.324 3.459 -1.509 1.00 64.69 153 PRO A O 1
ATOM 1204 N N . ASN A 1 154 ? 8.526 3.703 -1.180 1.00 75.44 154 ASN A N 1
ATOM 1205 C CA . ASN A 1 154 ? 8.365 4.667 -0.097 1.00 75.44 154 ASN A CA 1
ATOM 1206 C C . ASN A 1 154 ? 7.866 6.033 -0.572 1.00 75.44 154 ASN A C 1
ATOM 1208 O O . ASN A 1 154 ? 7.415 6.790 0.281 1.00 75.44 154 ASN A O 1
ATOM 1212 N N . HIS A 1 155 ? 7.845 6.335 -1.877 1.00 81.06 155 HIS A N 1
ATOM 1213 C CA . HIS A 1 155 ? 7.292 7.605 -2.364 1.00 81.06 155 HIS A CA 1
ATOM 1214 C C . HIS A 1 155 ? 5.826 7.815 -1.945 1.00 81.06 155 HIS A C 1
ATOM 1216 O O . HIS A 1 155 ? 5.380 8.951 -1.832 1.00 81.06 155 HIS A O 1
ATOM 1222 N N . LEU A 1 156 ? 5.075 6.739 -1.670 1.00 87.81 156 LEU A N 1
ATOM 1223 C CA . LEU A 1 156 ? 3.701 6.826 -1.170 1.00 87.81 156 LEU A CA 1
ATOM 1224 C C . LEU A 1 156 ? 3.605 7.225 0.310 1.00 87.81 156 LEU A C 1
ATOM 1226 O O . LEU A 1 156 ? 2.544 7.670 0.743 1.00 87.81 156 LEU A O 1
ATOM 1230 N N . LYS A 1 157 ? 4.681 7.093 1.099 1.00 86.88 157 LYS A N 1
ATOM 1231 C CA . LYS A 1 157 ? 4.665 7.418 2.538 1.00 86.88 157 LYS A CA 1
ATOM 1232 C C . LYS A 1 157 ? 4.374 8.894 2.797 1.00 86.88 157 LYS A C 1
ATOM 1234 O O . LYS A 1 157 ? 3.705 9.202 3.780 1.00 86.88 157 LYS A O 1
ATOM 1239 N N . ASP A 1 158 ? 4.822 9.760 1.891 1.00 89.00 158 ASP A N 1
ATOM 1240 C CA . ASP A 1 158 ? 4.659 11.214 1.986 1.00 89.00 158 ASP A CA 1
ATOM 1241 C C . ASP A 1 158 ? 3.418 11.728 1.235 1.00 89.00 158 ASP A C 1
ATOM 1243 O O . ASP A 1 158 ? 3.069 12.905 1.318 1.00 89.00 158 ASP A O 1
ATOM 1247 N N . VAL A 1 159 ? 2.719 10.852 0.506 1.00 90.69 159 VAL A N 1
ATOM 1248 C CA . VAL A 1 159 ? 1.512 11.202 -0.251 1.00 90.69 159 VAL A CA 1
ATOM 1249 C C . VAL A 1 159 ? 0.274 10.920 0.610 1.00 90.69 159 VAL A C 1
ATOM 1251 O O . VAL A 1 159 ? 0.155 9.830 1.177 1.00 90.69 159 VAL A O 1
ATOM 1254 N N . PRO A 1 160 ? -0.700 11.846 0.700 1.00 93.81 160 PRO A N 1
ATOM 1255 C CA . PRO A 1 160 ? -1.980 11.564 1.345 1.00 93.81 160 PRO A CA 1
ATOM 1256 C C . PRO A 1 160 ? -2.668 10.337 0.728 1.00 93.81 160 PRO A C 1
ATOM 1258 O O . PRO A 1 160 ? -2.774 10.249 -0.493 1.00 93.81 160 PRO A O 1
ATOM 1261 N N . ARG A 1 161 ? -3.184 9.413 1.557 1.00 92.50 161 ARG A N 1
ATOM 1262 C CA . ARG A 1 161 ? -3.805 8.145 1.101 1.00 92.50 161 ARG A CA 1
ATOM 1263 C C . ARG A 1 161 ? -4.822 8.304 -0.043 1.00 92.50 161 ARG A C 1
ATOM 1265 O O . ARG A 1 161 ? -4.719 7.541 -1.002 1.00 92.50 161 ARG A O 1
ATOM 1272 N N . PRO A 1 162 ? -5.748 9.286 -0.019 1.00 94.50 162 PRO A N 1
ATOM 1273 C CA . PRO A 1 162 ? -6.710 9.463 -1.112 1.00 94.50 162 PRO A CA 1
ATOM 1274 C C . PRO A 1 162 ? -6.061 9.749 -2.475 1.00 94.50 162 PRO A C 1
ATOM 1276 O O . PRO A 1 162 ? -6.666 9.506 -3.509 1.00 94.50 162 PRO A O 1
ATOM 1279 N N . LEU A 1 163 ? -4.813 10.230 -2.488 1.00 95.50 163 LEU A N 1
ATOM 1280 C CA . LEU A 1 163 ? -4.067 10.578 -3.698 1.00 95.50 163 LEU A CA 1
ATOM 1281 C C . LEU A 1 163 ? -3.116 9.467 -4.167 1.00 95.50 163 LEU A C 1
ATOM 1283 O O . LEU A 1 163 ? -2.400 9.661 -5.148 1.00 95.50 163 LEU A O 1
ATOM 1287 N N . TRP A 1 164 ? -3.068 8.311 -3.497 1.00 95.06 164 TRP A N 1
ATOM 1288 C CA . TRP A 1 164 ? -2.136 7.236 -3.860 1.00 95.06 164 TRP A CA 1
ATOM 1289 C C . TRP A 1 164 ? -2.381 6.693 -5.270 1.00 95.06 164 TRP A C 1
ATOM 1291 O O . TRP A 1 164 ? -1.427 6.534 -6.030 1.00 95.06 164 TRP A O 1
ATOM 1301 N N . ALA A 1 165 ? -3.641 6.459 -5.648 1.00 96.12 165 ALA A N 1
ATOM 1302 C CA . ALA A 1 165 ? -3.983 5.962 -6.982 1.00 96.12 165 ALA A CA 1
ATOM 1303 C C . ALA A 1 165 ? -3.545 6.944 -8.085 1.00 96.12 165 ALA A C 1
ATOM 1305 O O . ALA A 1 165 ? -2.906 6.545 -9.061 1.00 96.12 165 ALA A O 1
ATOM 1306 N N . ASP A 1 166 ? -3.802 8.240 -7.894 1.00 95.81 166 ASP A N 1
ATOM 1307 C CA . ASP A 1 166 ? -3.367 9.289 -8.821 1.00 95.81 166 ASP A CA 1
ATOM 1308 C C . ASP A 1 166 ? -1.844 9.429 -8.863 1.00 95.81 166 ASP A C 1
ATOM 1310 O O . ASP A 1 166 ? -1.267 9.609 -9.935 1.00 95.81 166 ASP A O 1
ATOM 1314 N N . SER A 1 167 ? -1.177 9.323 -7.711 1.00 94.69 167 SER A N 1
ATOM 1315 C CA . SER A 1 167 ? 0.285 9.344 -7.617 1.00 94.69 167 SER A CA 1
ATOM 1316 C C . SER A 1 167 ? 0.907 8.205 -8.423 1.00 94.69 167 SER A C 1
ATOM 1318 O O . SER A 1 167 ? 1.807 8.441 -9.228 1.00 94.69 167 SER A O 1
ATOM 1320 N N . LEU A 1 168 ? 0.387 6.983 -8.283 1.00 94.75 168 LEU A N 1
ATOM 1321 C CA . LEU A 1 168 ? 0.845 5.825 -9.052 1.00 94.75 168 LEU A CA 1
ATOM 1322 C C . LEU A 1 168 ? 0.559 5.975 -10.550 1.00 94.75 168 LEU A C 1
ATOM 1324 O O . LEU A 1 168 ? 1.412 5.635 -11.369 1.00 94.75 168 LEU A O 1
ATOM 1328 N N . ARG A 1 169 ? -0.597 6.530 -10.930 1.00 95.38 169 ARG A N 1
ATOM 1329 C CA . ARG A 1 169 ? -0.922 6.814 -12.338 1.00 95.38 169 ARG A CA 1
ATOM 1330 C C . ARG A 1 169 ? 0.062 7.816 -12.946 1.00 95.38 169 ARG A C 1
ATOM 1332 O O . ARG A 1 169 ? 0.647 7.536 -13.990 1.00 95.38 169 ARG A O 1
ATOM 1339 N N . LYS A 1 170 ? 0.326 8.926 -12.249 1.00 93.69 170 LYS A N 1
ATOM 1340 C CA . LYS A 1 170 ? 1.348 9.911 -12.645 1.00 93.69 170 LYS A CA 1
ATOM 1341 C C . LYS A 1 170 ? 2.732 9.281 -12.726 1.00 93.69 170 LYS A C 1
ATOM 1343 O O . LYS A 1 170 ? 3.503 9.608 -13.623 1.00 93.69 170 LYS A O 1
ATOM 1348 N N . HIS A 1 171 ? 3.044 8.360 -11.819 1.00 91.94 171 HIS A N 1
ATOM 1349 C CA . HIS A 1 171 ? 4.304 7.637 -11.852 1.00 91.94 171 HIS A CA 1
ATOM 1350 C C . HIS A 1 171 ? 4.433 6.784 -13.119 1.00 91.94 171 HIS A C 1
ATOM 1352 O O . HIS A 1 171 ? 5.460 6.866 -13.786 1.00 91.94 171 HIS A O 1
ATOM 1358 N N . ILE A 1 172 ? 3.384 6.042 -13.502 1.00 93.50 172 ILE A N 1
ATOM 1359 C CA . ILE A 1 172 ? 3.336 5.277 -14.761 1.00 93.50 172 ILE A CA 1
ATOM 1360 C C . ILE A 1 172 ? 3.544 6.194 -15.972 1.00 93.50 172 ILE A C 1
ATOM 1362 O O . ILE A 1 172 ? 4.298 5.850 -16.881 1.00 93.50 172 ILE A O 1
ATOM 1366 N N . GLU A 1 173 ? 2.908 7.365 -15.986 1.00 92.19 173 GLU A N 1
ATOM 1367 C CA . GLU A 1 173 ? 3.023 8.350 -17.070 1.00 92.19 173 GLU A CA 1
ATOM 1368 C C . GLU A 1 173 ? 4.418 8.980 -17.167 1.00 92.19 173 GLU A C 1
ATOM 1370 O O . GLU A 1 173 ? 4.874 9.301 -18.267 1.00 92.19 173 GLU A O 1
ATOM 1375 N N . ALA A 1 174 ? 5.104 9.120 -16.032 1.00 90.44 174 ALA A N 1
ATOM 1376 C CA . ALA A 1 174 ? 6.415 9.746 -15.924 1.00 90.44 174 ALA A CA 1
ATOM 1377 C C . ALA A 1 174 ? 7.596 8.778 -16.121 1.00 90.44 174 ALA A C 1
ATOM 1379 O O . ALA A 1 174 ? 8.743 9.222 -16.041 1.00 90.44 174 ALA A O 1
ATOM 1380 N N . ILE A 1 175 ? 7.355 7.484 -16.385 1.00 89.81 175 ILE A N 1
ATOM 1381 C CA . ILE A 1 175 ? 8.430 6.497 -16.567 1.00 89.81 175 ILE A CA 1
ATOM 1382 C C . ILE A 1 175 ? 9.343 6.925 -17.732 1.00 89.81 175 ILE A C 1
ATOM 1384 O O . ILE A 1 175 ? 8.896 6.951 -18.887 1.00 89.81 175 ILE A O 1
ATOM 1388 N N . PRO A 1 176 ? 10.631 7.228 -17.480 1.00 86.88 176 PRO A N 1
ATOM 1389 C CA . PRO A 1 176 ? 11.525 7.695 -18.529 1.00 86.88 176 PRO A CA 1
ATOM 1390 C C . PRO A 1 176 ? 11.904 6.564 -19.495 1.00 86.88 176 PRO A C 1
ATOM 1392 O O . PRO A 1 176 ? 11.721 5.385 -19.209 1.00 86.88 176 PRO A O 1
ATOM 1395 N N . LEU A 1 177 ? 12.461 6.929 -20.656 1.00 84.44 177 LEU A N 1
ATOM 1396 C CA . LEU A 1 177 ? 13.009 5.989 -21.652 1.00 84.44 177 LEU A CA 1
ATOM 1397 C C . LEU A 1 177 ? 12.009 4.946 -22.188 1.00 84.44 177 LEU A C 1
ATOM 1399 O O . LEU A 1 177 ? 12.417 3.900 -22.687 1.00 84.44 177 LEU A O 1
ATOM 1403 N N . THR A 1 178 ? 10.713 5.238 -22.121 1.00 88.06 178 THR A N 1
ATOM 1404 C CA . THR A 1 178 ? 9.632 4.405 -22.666 1.00 88.06 178 THR A CA 1
ATOM 1405 C C . THR A 1 178 ? 8.826 5.201 -23.686 1.00 88.06 178 THR A C 1
ATOM 1407 O O . THR A 1 178 ? 8.816 6.436 -23.657 1.00 88.06 178 THR A O 1
ATOM 1410 N N . ASP A 1 179 ? 8.154 4.526 -24.611 1.00 93.06 179 ASP A N 1
ATOM 1411 C CA . ASP A 1 179 ? 7.207 5.172 -25.516 1.00 93.06 179 ASP A CA 1
ATOM 1412 C C . ASP A 1 179 ? 5.820 5.316 -24.860 1.00 93.06 179 ASP A C 1
ATOM 1414 O O . ASP A 1 179 ? 5.492 4.673 -23.857 1.00 93.06 179 ASP A O 1
ATOM 1418 N N . ALA A 1 180 ? 4.992 6.198 -25.423 1.00 94.25 180 ALA A N 1
ATOM 1419 C CA . ALA A 1 180 ? 3.665 6.483 -24.885 1.00 94.25 180 ALA A CA 1
ATOM 1420 C C . ALA A 1 180 ? 2.712 5.277 -24.959 1.00 94.25 180 ALA A C 1
ATOM 1422 O O . ALA A 1 180 ? 1.865 5.127 -24.078 1.00 94.25 180 ALA A O 1
ATOM 1423 N N . ALA A 1 181 ? 2.849 4.406 -25.966 1.00 96.56 181 ALA A N 1
ATOM 1424 C CA . ALA A 1 181 ? 1.983 3.243 -26.120 1.00 96.56 181 ALA A CA 1
ATOM 1425 C C . ALA A 1 181 ? 2.282 2.185 -25.050 1.00 96.56 181 ALA A C 1
ATOM 1427 O O . ALA A 1 181 ? 1.347 1.644 -24.458 1.00 96.56 181 ALA A O 1
ATOM 1428 N N . SER A 1 182 ? 3.558 1.960 -24.727 1.00 95.12 182 SER A N 1
ATOM 1429 C CA . SER A 1 182 ? 3.973 1.066 -23.641 1.00 95.12 182 SER A CA 1
ATOM 1430 C C . SER A 1 182 ? 3.492 1.561 -22.274 1.00 95.12 182 SER A C 1
ATOM 1432 O O . SER A 1 182 ? 2.926 0.781 -21.505 1.00 95.12 182 SER A O 1
ATOM 1434 N N . ARG A 1 183 ? 3.609 2.869 -21.988 1.00 95.00 183 ARG A N 1
ATOM 1435 C CA . ARG A 1 183 ? 3.048 3.462 -20.756 1.00 95.00 183 ARG A CA 1
ATOM 1436 C C . ARG A 1 183 ? 1.529 3.323 -20.688 1.00 95.00 183 ARG A C 1
ATOM 1438 O O . ARG A 1 183 ? 0.999 2.922 -19.655 1.00 95.00 183 ARG A O 1
ATOM 1445 N N . ALA A 1 184 ? 0.825 3.588 -21.789 1.00 96.44 184 ALA A N 1
ATOM 1446 C CA . ALA A 1 184 ? -0.625 3.408 -21.864 1.00 96.44 184 ALA A CA 1
ATOM 1447 C C . ALA A 1 184 ? -1.041 1.932 -21.716 1.00 96.44 184 ALA A C 1
ATOM 1449 O O . ALA A 1 184 ? -2.089 1.632 -21.144 1.00 96.44 184 ALA A O 1
ATOM 1450 N N . GLY A 1 185 ? -0.233 0.995 -22.217 1.00 97.31 185 GLY A N 1
ATOM 1451 C CA . GLY A 1 185 ? -0.406 -0.440 -21.997 1.00 97.31 185 GLY A CA 1
ATOM 1452 C C . GLY A 1 185 ? -0.299 -0.809 -20.518 1.00 97.31 185 GLY A C 1
ATOM 1453 O O . GLY A 1 185 ? -1.216 -1.435 -19.983 1.00 97.31 185 GLY A O 1
ATOM 1454 N N . LEU A 1 186 ? 0.759 -0.346 -19.843 1.00 96.19 186 LEU A N 1
ATOM 1455 C CA . LEU A 1 186 ? 0.934 -0.557 -18.406 1.00 96.19 186 LEU A CA 1
ATOM 1456 C C . LEU A 1 186 ? -0.233 0.051 -17.616 1.00 96.19 186 LEU A C 1
ATOM 1458 O O . LEU A 1 186 ? -0.878 -0.664 -16.852 1.00 96.19 186 LEU A O 1
ATOM 1462 N N . ALA A 1 187 ? -0.571 1.320 -17.862 1.00 96.38 187 ALA A N 1
ATOM 1463 C CA . ALA A 1 187 ? -1.675 2.007 -17.190 1.00 96.38 187 ALA A CA 1
ATOM 1464 C C . ALA A 1 187 ? -3.003 1.247 -17.326 1.00 96.38 187 ALA A C 1
ATOM 1466 O O . ALA A 1 187 ? -3.694 1.041 -16.332 1.00 96.38 187 ALA A O 1
ATOM 1467 N N . ARG A 1 188 ? -3.332 0.763 -18.533 1.00 97.94 188 ARG A N 1
ATOM 1468 C CA . ARG A 1 188 ? -4.541 -0.046 -18.765 1.00 97.94 188 ARG A CA 1
ATOM 1469 C C . ARG A 1 188 ? -4.519 -1.366 -18.002 1.00 97.94 188 ARG A C 1
ATOM 1471 O O . ARG A 1 188 ? -5.535 -1.739 -17.430 1.00 97.94 188 ARG A O 1
ATOM 1478 N N . SER A 1 189 ? -3.378 -2.057 -17.958 1.00 97.12 189 SER A N 1
ATOM 1479 C CA . SER A 1 189 ? -3.269 -3.326 -17.220 1.00 97.12 189 SER A CA 1
ATOM 1480 C C . SER A 1 189 ? -3.406 -3.165 -15.702 1.00 97.12 189 SER A C 1
ATOM 1482 O O . SER A 1 189 ? -3.797 -4.111 -15.027 1.00 97.12 189 SER A O 1
ATOM 1484 N N . GLN A 1 190 ? -3.101 -1.976 -15.169 1.00 97.25 190 GLN A N 1
ATOM 1485 C CA . GLN A 1 190 ? -3.193 -1.669 -13.738 1.00 97.25 190 GLN A CA 1
ATOM 1486 C C . GLN A 1 190 ? -4.483 -0.931 -13.349 1.00 97.25 190 GLN A C 1
ATOM 1488 O O . GLN A 1 190 ? -4.683 -0.639 -12.172 1.00 97.25 190 GLN A O 1
ATOM 1493 N N . ASP A 1 191 ? -5.374 -0.636 -14.301 1.00 97.75 191 ASP A N 1
ATOM 1494 C CA . ASP A 1 191 ? -6.537 0.229 -14.068 1.00 97.75 191 ASP A CA 1
ATOM 1495 C C . ASP A 1 191 ? -7.480 -0.323 -12.988 1.00 97.75 191 ASP A C 1
ATOM 1497 O O . ASP A 1 191 ? -7.916 0.409 -12.103 1.00 97.75 191 ASP A O 1
ATOM 1501 N N . GLU A 1 192 ? -7.731 -1.633 -12.990 1.00 98.00 192 GLU A N 1
ATOM 1502 C CA . GLU A 1 192 ? -8.598 -2.251 -11.984 1.00 98.00 192 GLU A CA 1
ATOM 1503 C C . GLU A 1 192 ? -7.968 -2.263 -10.581 1.00 98.00 192 GLU A C 1
ATOM 1505 O O . GLU A 1 192 ? -8.677 -2.063 -9.598 1.00 98.00 192 GLU A O 1
ATOM 1510 N N . ALA A 1 193 ? -6.647 -2.444 -10.470 1.00 96.69 193 ALA A N 1
ATOM 1511 C CA . ALA A 1 193 ? -5.948 -2.364 -9.183 1.00 96.69 193 ALA A CA 1
ATOM 1512 C C . ALA A 1 193 ? -5.952 -0.927 -8.634 1.00 96.69 193 ALA A C 1
ATOM 1514 O O . ALA A 1 193 ? -6.197 -0.711 -7.449 1.00 96.69 193 ALA A O 1
ATOM 1515 N N . LEU A 1 194 ? -5.768 0.069 -9.509 1.00 97.31 194 LEU A N 1
ATOM 1516 C CA . LEU A 1 194 ? -5.873 1.485 -9.150 1.00 97.31 194 LEU A CA 1
ATOM 1517 C C . LEU A 1 194 ? -7.289 1.863 -8.689 1.00 97.31 194 LEU A C 1
ATOM 1519 O O . LEU A 1 194 ? -7.424 2.632 -7.739 1.00 97.31 194 LEU A O 1
ATOM 1523 N N . LYS A 1 195 ? -8.339 1.316 -9.318 1.00 98.00 195 LYS A N 1
ATOM 1524 C CA . LYS A 1 195 ? -9.733 1.504 -8.876 1.00 98.00 195 LYS A CA 1
ATOM 1525 C C . LYS A 1 195 ? -9.991 0.899 -7.501 1.00 98.00 195 LYS A C 1
ATOM 1527 O O . LYS A 1 195 ? -10.685 1.516 -6.701 1.00 98.00 195 LYS A O 1
ATOM 1532 N N . ASP A 1 196 ? -9.443 -0.281 -7.221 1.00 97.75 196 ASP A N 1
ATOM 1533 C CA . ASP A 1 196 ? -9.602 -0.916 -5.909 1.00 97.75 196 ASP A CA 1
ATOM 1534 C C . ASP A 1 196 ? -8.888 -0.120 -4.814 1.00 97.75 196 ASP A C 1
ATOM 1536 O O . ASP A 1 196 ? -9.457 0.107 -3.747 1.00 97.75 196 ASP A O 1
ATOM 1540 N N . LEU A 1 197 ? -7.674 0.363 -5.101 1.00 97.19 197 LEU A N 1
ATOM 1541 C CA . LEU A 1 197 ? -6.946 1.257 -4.208 1.00 97.19 197 LEU A CA 1
ATOM 1542 C C . LEU A 1 197 ? -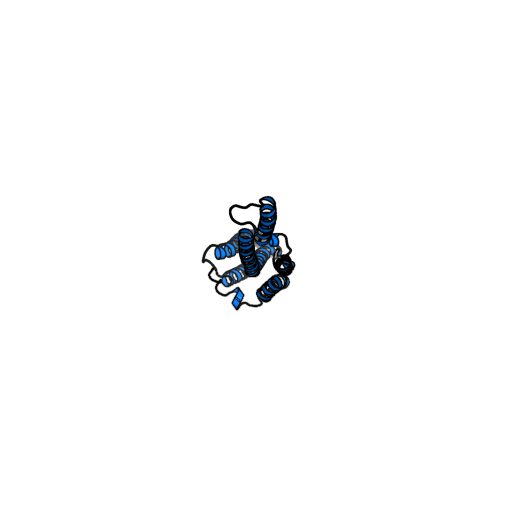7.733 2.548 -3.948 1.00 97.19 197 LEU A C 1
ATOM 1544 O O . LEU A 1 197 ? -7.852 2.956 -2.797 1.00 97.19 197 LEU A O 1
ATOM 1548 N N . LEU A 1 198 ? -8.284 3.173 -4.995 1.00 97.31 198 LEU A N 1
ATOM 1549 C CA . LEU A 1 198 ? -9.062 4.408 -4.880 1.00 97.31 198 LEU A CA 1
ATOM 1550 C C . LEU A 1 198 ? -10.348 4.220 -4.066 1.00 97.31 198 LEU A C 1
ATOM 1552 O O . LEU A 1 198 ? -10.669 5.078 -3.244 1.00 97.31 198 LEU A O 1
ATOM 1556 N N . ALA A 1 199 ? -11.066 3.115 -4.286 1.00 97.50 199 ALA A N 1
ATOM 1557 C CA . ALA A 1 199 ? -12.232 2.760 -3.485 1.00 97.50 199 ALA A CA 1
ATOM 1558 C C . ALA A 1 199 ? -11.819 2.676 -2.011 1.00 97.50 199 ALA A C 1
ATOM 1560 O O . ALA A 1 199 ? -12.266 3.472 -1.190 1.00 97.50 199 ALA A O 1
ATOM 1561 N N . TRP A 1 200 ? -10.824 1.847 -1.683 1.00 96.50 200 TRP A N 1
ATOM 1562 C CA . TRP A 1 200 ? -10.383 1.700 -0.298 1.00 96.50 200 TRP A CA 1
ATOM 1563 C C . TRP A 1 200 ? -9.935 3.017 0.356 1.00 96.50 200 TRP A C 1
ATOM 1565 O O . TRP A 1 200 ? -10.300 3.296 1.499 1.00 96.50 200 TRP A O 1
ATOM 1575 N N . THR A 1 201 ? -9.164 3.854 -0.344 1.00 95.69 201 THR A N 1
ATOM 1576 C CA . THR A 1 201 ? -8.645 5.105 0.232 1.00 95.69 201 THR A CA 1
ATOM 1577 C C . THR A 1 201 ? -9.692 6.213 0.352 1.00 95.69 201 THR A C 1
ATOM 1579 O O . THR A 1 201 ? -9.458 7.161 1.106 1.00 95.69 201 THR A O 1
ATOM 1582 N N . THR A 1 202 ? -10.828 6.094 -0.342 1.00 95.12 202 THR A N 1
ATOM 1583 C CA . THR A 1 202 ? -11.920 7.084 -0.331 1.00 95.12 202 THR A CA 1
ATOM 1584 C C . THR A 1 202 ? -13.090 6.646 0.543 1.00 95.12 202 THR A C 1
ATOM 1586 O O . THR A 1 202 ? -13.561 7.421 1.373 1.00 95.12 202 THR A O 1
ATOM 1589 N N . ASP A 1 203 ? -13.559 5.412 0.367 1.00 95.12 203 ASP A N 1
ATOM 1590 C CA . ASP A 1 203 ? -14.784 4.892 0.978 1.00 95.12 203 ASP A CA 1
ATOM 1591 C C . ASP A 1 203 ? -14.572 3.617 1.817 1.00 95.12 203 ASP A C 1
ATOM 1593 O O . ASP A 1 203 ? -15.522 3.128 2.427 1.00 95.12 203 ASP A O 1
ATOM 1597 N N . ARG A 1 204 ? -13.332 3.107 1.910 1.00 93.81 204 ARG A N 1
ATOM 1598 C CA . ARG A 1 204 ? -12.979 1.857 2.616 1.00 93.81 204 ARG A CA 1
ATOM 1599 C C . ARG A 1 204 ? -13.708 0.619 2.074 1.00 93.81 204 ARG A C 1
ATOM 1601 O O . ARG A 1 204 ? -13.954 -0.334 2.815 1.00 93.81 204 ARG A O 1
ATOM 1608 N N . THR A 1 205 ? -14.021 0.598 0.780 1.00 95.62 205 THR A N 1
ATOM 1609 C CA . THR A 1 205 ? -14.677 -0.541 0.127 1.00 95.62 205 THR A CA 1
ATOM 1610 C C . THR A 1 205 ? -13.673 -1.432 -0.589 1.00 95.62 205 THR A C 1
ATOM 1612 O O . THR A 1 205 ? -12.846 -0.979 -1.379 1.00 95.62 205 THR A O 1
ATOM 1615 N N . ILE A 1 206 ? -13.790 -2.742 -0.365 1.00 95.69 206 ILE A N 1
ATOM 1616 C CA . ILE A 1 206 ? -13.077 -3.759 -1.143 1.00 95.69 206 ILE A CA 1
ATOM 1617 C C . ILE A 1 206 ? -13.945 -4.119 -2.351 1.00 95.69 206 ILE A C 1
ATOM 1619 O O . ILE A 1 206 ? -14.900 -4.885 -2.236 1.00 95.69 206 ILE A O 1
ATOM 1623 N N . ARG A 1 207 ? -13.625 -3.552 -3.518 1.00 97.38 207 ARG A N 1
ATOM 1624 C CA . ARG A 1 207 ? -14.444 -3.690 -4.735 1.00 97.38 207 ARG A CA 1
ATOM 1625 C C . ARG A 1 207 ? -14.379 -5.088 -5.369 1.00 97.38 207 ARG A C 1
ATOM 1627 O O . ARG A 1 207 ? -15.359 -5.529 -5.962 1.00 97.38 207 ARG A O 1
ATOM 1634 N N . ARG A 1 208 ? -13.244 -5.785 -5.232 1.00 96.88 208 ARG A N 1
ATOM 1635 C CA . ARG A 1 208 ? -13.018 -7.157 -5.732 1.00 96.88 208 ARG A CA 1
ATOM 1636 C C . ARG A 1 208 ? -12.498 -8.069 -4.611 1.00 96.88 208 ARG A C 1
ATOM 1638 O O . ARG A 1 208 ? -11.290 -8.295 -4.512 1.00 96.88 208 ARG A O 1
ATOM 1645 N N . PRO A 1 209 ? -13.379 -8.543 -3.711 1.00 95.25 209 PRO A N 1
ATOM 1646 C CA . PRO A 1 209 ? -12.977 -9.337 -2.549 1.00 95.25 209 PRO A CA 1
ATOM 1647 C C . PRO A 1 209 ? -12.289 -10.654 -2.915 1.00 95.25 209 PRO A C 1
ATOM 1649 O O . PRO A 1 209 ? -11.386 -11.086 -2.214 1.00 95.25 209 PRO A O 1
ATOM 1652 N N . ASP A 1 210 ? -12.697 -11.283 -4.010 1.00 94.88 210 ASP A N 1
ATOM 1653 C CA . ASP A 1 210 ? -12.101 -12.502 -4.561 1.00 94.88 210 ASP A CA 1
ATOM 1654 C C . ASP A 1 210 ? -10.633 -12.308 -4.964 1.00 94.88 210 ASP A C 1
ATOM 1656 O O . ASP A 1 210 ? -9.807 -13.182 -4.719 1.00 94.88 210 ASP A O 1
ATOM 1660 N N . VAL A 1 211 ? -10.296 -11.140 -5.517 1.00 93.25 211 VAL A N 1
ATOM 1661 C CA . VAL A 1 211 ? -8.916 -10.779 -5.863 1.00 93.25 211 VAL A CA 1
ATOM 1662 C C . VAL A 1 211 ? -8.129 -10.403 -4.611 1.00 93.25 211 VAL A C 1
ATOM 1664 O O . VAL A 1 211 ? -6.996 -10.841 -4.433 1.00 93.25 211 VAL A O 1
ATOM 1667 N N . PHE A 1 212 ? -8.720 -9.597 -3.726 1.00 92.38 212 PHE A N 1
ATOM 1668 C CA . PHE A 1 212 ? -8.025 -9.105 -2.537 1.00 92.38 212 PHE A CA 1
ATOM 1669 C C . PHE A 1 212 ? -7.764 -10.204 -1.498 1.00 92.38 212 PHE A C 1
ATOM 1671 O O . PHE A 1 212 ? -6.692 -10.232 -0.901 1.00 92.38 212 PHE A O 1
ATOM 1678 N N . PHE A 1 213 ? -8.715 -11.115 -1.290 1.00 91.12 213 PHE A N 1
ATOM 1679 C CA . PHE A 1 213 ? -8.584 -12.257 -0.377 1.00 91.12 213 PHE A CA 1
ATOM 1680 C C . PHE A 1 213 ? -8.120 -13.538 -1.075 1.00 91.12 213 PHE A C 1
ATOM 1682 O O . PHE A 1 213 ? -8.038 -14.583 -0.432 1.00 91.12 213 PHE A O 1
ATOM 1689 N N . GLY A 1 214 ? -7.867 -13.480 -2.382 1.00 89.25 214 GLY A N 1
ATOM 1690 C CA . GLY A 1 214 ? -7.336 -14.603 -3.138 1.00 89.25 214 GLY A CA 1
ATOM 1691 C C . GLY A 1 214 ? -5.927 -14.989 -2.675 1.00 89.25 214 GLY A C 1
ATOM 1692 O O . GLY A 1 214 ? -5.262 -14.206 -1.989 1.00 89.25 214 GLY A O 1
ATOM 1693 N N . PRO A 1 215 ? -5.456 -16.192 -3.049 1.00 82.31 215 PRO A N 1
ATOM 1694 C CA . PRO A 1 215 ? -4.078 -16.585 -2.790 1.00 82.31 215 PRO A CA 1
ATOM 1695 C C . PRO A 1 215 ? -3.133 -15.546 -3.391 1.00 82.31 215 PRO A C 1
ATOM 1697 O O . PRO A 1 215 ? -3.355 -15.068 -4.509 1.00 82.31 215 PRO A O 1
ATOM 1700 N N . GLU A 1 216 ? -2.082 -15.189 -2.652 1.00 70.50 216 GLU A N 1
ATOM 1701 C CA . GLU A 1 216 ? -1.063 -14.313 -3.215 1.00 70.50 216 GLU A CA 1
ATOM 1702 C C . GLU A 1 216 ? -0.456 -14.982 -4.454 1.00 70.50 216 GLU A C 1
ATOM 1704 O O . GLU A 1 216 ? -0.218 -16.196 -4.440 1.00 70.50 216 GLU A O 1
ATOM 1709 N N . PRO A 1 217 ? -0.247 -14.230 -5.549 1.00 66.19 217 PRO A N 1
ATOM 1710 C CA . PRO A 1 217 ? 0.409 -14.777 -6.722 1.00 66.19 217 PRO A CA 1
ATOM 1711 C C . PRO A 1 217 ? 1.783 -15.288 -6.288 1.00 66.19 217 PRO A C 1
ATOM 1713 O O . PRO A 1 217 ? 2.608 -14.509 -5.817 1.00 66.19 217 PRO A O 1
ATOM 1716 N N . SER A 1 218 ? 1.997 -16.599 -6.408 1.00 59.38 218 SER A N 1
ATOM 1717 C CA . SER A 1 218 ? 3.287 -17.228 -6.141 1.00 59.38 218 SER A CA 1
ATOM 1718 C C . SER A 1 218 ? 4.341 -16.565 -7.029 1.00 59.38 218 SER A C 1
ATOM 1720 O O . SER A 1 218 ? 4.209 -16.623 -8.256 1.00 59.38 218 SER A O 1
ATOM 1722 N N . GLU A 1 219 ? 5.309 -15.891 -6.401 1.00 54.19 219 GLU A N 1
ATOM 1723 C CA . GLU A 1 219 ? 6.434 -15.225 -7.077 1.00 54.19 219 GLU A CA 1
ATOM 1724 C C . GLU A 1 219 ? 7.329 -16.203 -7.846 1.00 54.19 219 GLU A C 1
ATOM 1726 O O . GLU A 1 219 ? 7.551 -17.337 -7.357 1.00 54.19 219 GLU A O 1
#

Sequence (219 aa):
MQLSRFKHIKGLGFEAELWESKQEEAAELITQTRALLKILSGAMLRSAPRMGRMMAGFDRREQLALAADVETALKAAGVPQSEYGGMRDEIDRLIAWDLAEPVTRAITKFVRARGDEVRKENVQKFGSPIRDTEGFAAEHRKLQKLNLSATDPNHLKDVPRPLWADSLRKHIEAIPLTDAASRAGLARSQDEALKDLLAWTTDRTIRRPDVFFGPEPSE

pLDDT: mean 84.04, std 12.91, range [40.03, 98.0]